Protein AF-A0A8T3W380-F1 (afdb_monomer)

Solvent-accessible surface area (backbone atoms only — not comparable to full-atom values): 12094 Å² total; per-residue (Å²): 121,72,48,73,65,58,43,33,54,55,48,22,52,48,44,46,62,63,65,47,65,77,50,51,74,69,54,50,40,51,50,46,53,54,50,52,59,53,41,74,81,35,71,55,46,73,42,88,83,36,96,88,62,56,48,72,42,51,38,64,59,55,65,71,39,38,68,87,30,44,63,61,49,52,30,44,52,52,33,48,54,56,28,67,56,84,67,102,53,54,73,66,55,25,58,70,64,73,45,74,78,41,47,51,44,69,74,13,53,66,27,37,50,51,51,60,63,46,48,57,58,50,50,53,51,51,52,51,52,50,50,52,48,55,68,74,33,88,41,71,40,50,37,33,30,53,53,9,50,51,31,31,62,66,16,45,59,46,56,46,44,70,68,38,45,84,72,70,56,90,78,60,58,72,80,54,38,75,69,44,47,64,55,50,48,54,52,49,50,58,49,36,56,56,33,48,51,42,24,53,52,9,49,51,32,31,54,52,16,51,52,52,48,52,54,55,54,55,59,76,72,108

Sequence (222 aa):
FTSPENFRTLVGGIFESQLFSAMGEDELGNIYDALLVQCSQTDRVKLPFSTEQPLEIECADIRESGRSGIKSLLTTTLADSVYYKEFDCDFVGCVTSGNPENMLIVVTNEGNQFYKSMQIPMWFGTIAGLAVLLVSVETWTGRLKGIGYNLVFIGLPFLLLGYAQDSLLPSIPPEIESSLMPVIDSLVSSLTTKFMIVLVVGIAFLVAGYAIAFTQRKQKRK

Structure (mmCIF, N/CA/C/O backbone):
data_AF-A0A8T3W380-F1
#
_entry.id   AF-A0A8T3W380-F1
#
loop_
_atom_site.group_PDB
_atom_site.id
_atom_site.type_symbol
_atom_site.label_atom_id
_atom_site.label_alt_id
_atom_site.label_comp_id
_atom_site.label_asym_id
_atom_site.label_entity_id
_atom_site.label_seq_id
_atom_site.pdbx_PDB_ins_code
_atom_site.Cartn_x
_atom_site.Cartn_y
_atom_site.Cartn_z
_atom_site.occupancy
_atom_site.B_iso_or_equiv
_atom_site.auth_seq_id
_atom_site.auth_comp_id
_atom_site.auth_asym_id
_atom_site.auth_atom_id
_atom_site.pdbx_PDB_model_num
ATOM 1 N N . PHE A 1 1 ? -3.446 8.360 3.135 1.00 56.22 1 PHE A N 1
ATOM 2 C CA . PHE A 1 1 ? -3.319 7.233 2.199 1.00 56.22 1 PHE A CA 1
ATOM 3 C C . PHE A 1 1 ? -2.317 7.624 1.126 1.00 56.22 1 PHE A C 1
ATOM 5 O O . PHE A 1 1 ? -2.221 8.810 0.819 1.00 56.22 1 PHE A O 1
ATOM 12 N N . THR A 1 2 ? -1.443 6.681 0.777 1.00 63.69 2 THR A N 1
ATOM 13 C CA . THR A 1 2 ? -0.109 6.842 0.168 1.00 63.69 2 THR A CA 1
ATOM 14 C C . THR A 1 2 ? -0.067 7.967 -0.872 1.00 63.69 2 THR A C 1
ATOM 16 O O . THR A 1 2 ? -0.760 7.921 -1.889 1.00 63.69 2 THR A O 1
ATOM 19 N N . SER A 1 3 ? 0.708 9.024 -0.592 1.00 81.12 3 SER A N 1
ATOM 20 C CA . SER A 1 3 ? 1.106 9.974 -1.633 1.00 81.12 3 SER A CA 1
ATOM 21 C C . SER A 1 3 ? 1.846 9.210 -2.738 1.00 81.12 3 SER A C 1
ATOM 23 O O . SER A 1 3 ? 2.405 8.148 -2.443 1.00 81.12 3 SER A O 1
ATOM 25 N N . PRO A 1 4 ? 1.886 9.732 -3.975 1.00 85.00 4 PRO A N 1
ATOM 26 C CA . PRO A 1 4 ? 2.685 9.129 -5.040 1.00 85.00 4 PRO A CA 1
ATOM 27 C C . PRO A 1 4 ? 4.126 8.869 -4.587 1.00 85.00 4 PRO A C 1
ATOM 29 O O . PRO A 1 4 ? 4.665 7.800 -4.824 1.00 85.00 4 PRO A O 1
ATOM 32 N N . GLU A 1 5 ? 4.711 9.789 -3.815 1.00 85.12 5 GLU A N 1
ATOM 33 C CA . GLU A 1 5 ? 6.044 9.628 -3.223 1.00 85.12 5 GLU A CA 1
ATOM 34 C C . GLU A 1 5 ? 6.136 8.439 -2.261 1.00 85.12 5 GLU A C 1
ATOM 36 O O . GLU A 1 5 ? 7.002 7.588 -2.424 1.00 85.12 5 GLU A O 1
ATOM 41 N N . ASN A 1 6 ? 5.214 8.318 -1.299 1.00 82.69 6 ASN A N 1
ATOM 42 C CA . ASN A 1 6 ? 5.229 7.196 -0.356 1.00 82.69 6 ASN A CA 1
ATOM 43 C C . ASN A 1 6 ? 4.985 5.857 -1.064 1.00 82.69 6 ASN A C 1
ATOM 45 O O . ASN A 1 6 ? 5.517 4.832 -0.643 1.00 82.69 6 ASN A O 1
ATOM 49 N N . PHE A 1 7 ? 4.171 5.862 -2.123 1.00 83.69 7 PHE A N 1
ATOM 50 C CA . PHE A 1 7 ? 3.961 4.690 -2.963 1.00 83.69 7 PHE A CA 1
ATOM 51 C C . PHE A 1 7 ? 5.240 4.315 -3.713 1.00 83.69 7 PHE A C 1
ATOM 53 O O . PHE A 1 7 ? 5.669 3.169 -3.624 1.00 83.69 7 PHE A O 1
ATOM 60 N N . ARG A 1 8 ? 5.893 5.285 -4.366 1.00 86.06 8 ARG A N 1
ATOM 61 C CA . ARG A 1 8 ? 7.184 5.101 -5.041 1.00 86.06 8 ARG A CA 1
ATOM 62 C C . ARG A 1 8 ? 8.250 4.577 -4.094 1.00 86.06 8 ARG A C 1
ATOM 64 O O . ARG A 1 8 ? 8.976 3.674 -4.469 1.00 86.06 8 ARG A O 1
ATOM 71 N N . THR A 1 9 ? 8.337 5.079 -2.864 1.00 83.44 9 THR A N 1
ATOM 72 C CA . THR A 1 9 ? 9.299 4.553 -1.884 1.00 83.44 9 THR A CA 1
ATOM 73 C C . THR A 1 9 ? 8.989 3.104 -1.516 1.00 83.44 9 THR A C 1
ATOM 75 O O . THR A 1 9 ? 9.895 2.276 -1.471 1.00 83.44 9 THR A O 1
ATOM 78 N N . LEU A 1 10 ? 7.716 2.780 -1.269 1.00 79.81 10 LEU A N 1
ATOM 79 C CA . LEU A 1 10 ? 7.308 1.436 -0.864 1.00 79.81 10 LEU A CA 1
ATOM 80 C C . LEU A 1 10 ? 7.514 0.426 -2.001 1.00 79.81 10 LEU A C 1
ATOM 82 O O . LEU A 1 10 ? 8.216 -0.566 -1.830 1.00 79.81 10 LEU A O 1
ATOM 86 N N . VAL A 1 11 ? 6.945 0.711 -3.169 1.00 80.56 11 VAL A N 1
ATOM 87 C CA . VAL A 1 11 ? 6.995 -0.154 -4.352 1.00 80.56 11 VAL A CA 1
ATOM 88 C C . VAL A 1 11 ? 8.370 -0.134 -5.015 1.00 80.56 11 VAL A C 1
ATOM 90 O O . VAL A 1 11 ? 8.852 -1.174 -5.451 1.00 80.56 11 VAL A O 1
ATOM 93 N N . GLY A 1 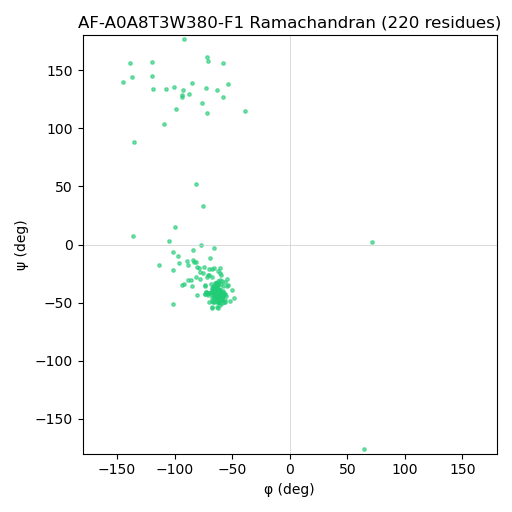12 ? 9.054 1.007 -5.017 1.00 81.06 12 GLY A N 1
ATOM 94 C CA . GLY A 1 12 ? 10.433 1.122 -5.484 1.00 81.06 12 GLY A CA 1
ATOM 95 C C . GLY A 1 12 ? 11.388 0.262 -4.664 1.00 81.06 12 GLY A C 1
ATOM 96 O O . GLY A 1 12 ? 12.185 -0.454 -5.257 1.00 81.06 12 GLY A O 1
ATOM 97 N N . GLY A 1 13 ? 11.250 0.230 -3.331 1.00 79.31 13 GLY A N 1
ATOM 98 C CA . GLY A 1 13 ? 12.043 -0.666 -2.478 1.00 79.31 13 GLY A CA 1
ATOM 99 C C . GLY A 1 13 ? 11.781 -2.152 -2.754 1.00 79.31 13 GLY A C 1
ATOM 100 O O . GLY A 1 13 ? 12.696 -2.976 -2.711 1.00 79.31 13 GLY A O 1
ATOM 101 N N . ILE A 1 14 ? 10.544 -2.505 -3.107 1.00 77.00 14 ILE A N 1
ATOM 102 C CA . ILE A 1 14 ? 10.186 -3.865 -3.524 1.00 77.00 14 ILE A CA 1
ATOM 103 C C . ILE A 1 14 ? 10.849 -4.205 -4.858 1.00 77.00 14 ILE A C 1
ATOM 105 O O . ILE A 1 14 ? 11.563 -5.201 -4.936 1.00 77.00 14 ILE A O 1
ATOM 109 N N . PHE A 1 15 ? 10.661 -3.382 -5.893 1.00 80.25 15 PHE A N 1
ATOM 110 C CA . PHE A 1 15 ? 11.277 -3.629 -7.197 1.00 80.25 15 PHE A CA 1
ATOM 111 C C . PHE A 1 15 ? 12.802 -3.652 -7.102 1.00 80.25 15 PHE A C 1
ATOM 113 O O . PHE A 1 15 ? 13.443 -4.503 -7.708 1.00 80.25 15 PHE A O 1
ATOM 120 N N . GLU A 1 16 ? 13.390 -2.777 -6.293 1.00 80.94 16 GLU A N 1
ATOM 121 C CA . GLU A 1 16 ? 14.820 -2.773 -6.004 1.00 80.94 16 GLU A CA 1
ATOM 122 C C . GLU A 1 16 ? 15.295 -4.087 -5.376 1.00 80.94 16 GLU A C 1
ATOM 124 O O . GLU A 1 16 ? 16.291 -4.653 -5.825 1.00 80.94 16 GLU A O 1
ATOM 129 N N . SER A 1 17 ? 14.571 -4.595 -4.379 1.00 77.75 17 SER A N 1
ATOM 130 C CA . SER A 1 17 ? 14.936 -5.835 -3.686 1.00 77.75 17 SER A CA 1
ATOM 131 C C . SER A 1 17 ? 14.649 -7.112 -4.479 1.00 77.75 17 SER A C 1
ATOM 133 O O . SER A 1 17 ? 15.313 -8.114 -4.233 1.00 77.75 17 SER A O 1
ATOM 135 N N . GLN A 1 18 ? 13.703 -7.100 -5.420 1.00 75.75 18 GLN A N 1
ATOM 136 C CA . GLN A 1 18 ? 13.306 -8.286 -6.191 1.00 75.75 18 GLN A CA 1
ATOM 137 C C . GLN A 1 18 ? 13.916 -8.312 -7.593 1.00 75.75 18 GLN A C 1
ATOM 139 O O . GLN A 1 18 ? 14.523 -9.299 -7.993 1.00 75.75 18 GLN A O 1
ATOM 144 N N . LEU A 1 19 ? 13.774 -7.217 -8.341 1.00 76.38 19 LEU A N 1
ATOM 145 C CA . LEU A 1 19 ? 14.189 -7.148 -9.740 1.00 76.38 19 LEU A CA 1
ATOM 146 C C . LEU A 1 19 ? 15.696 -6.913 -9.855 1.00 76.38 19 LEU A C 1
ATOM 148 O O . LEU A 1 19 ? 16.372 -7.532 -10.670 1.00 76.38 19 LEU A O 1
ATOM 152 N N . PHE A 1 20 ? 16.226 -6.008 -9.032 1.00 80.38 20 PHE A N 1
ATOM 153 C CA . PHE A 1 20 ? 17.601 -5.531 -9.168 1.00 80.38 20 PHE A CA 1
ATOM 154 C C . PHE A 1 20 ? 18.585 -6.170 -8.189 1.00 80.38 20 PHE A C 1
ATOM 156 O O . PHE A 1 20 ? 19.782 -5.945 -8.321 1.00 80.38 20 PHE A O 1
ATOM 163 N N . SER A 1 21 ? 18.126 -6.973 -7.229 1.00 79.75 21 SER A N 1
ATOM 164 C CA . SER A 1 21 ? 19.027 -7.733 -6.351 1.00 79.75 21 SER A CA 1
ATOM 165 C C . SER A 1 21 ? 19.737 -8.874 -7.082 1.00 79.75 21 SER A C 1
ATOM 167 O O . SER A 1 21 ? 20.832 -9.265 -6.683 1.00 79.75 21 SER A O 1
ATOM 169 N N . ALA A 1 22 ? 19.126 -9.384 -8.155 1.00 78.75 22 ALA A N 1
ATOM 170 C CA . ALA A 1 22 ? 19.684 -10.430 -9.003 1.00 78.75 22 ALA A CA 1
ATOM 171 C C . ALA A 1 22 ? 20.555 -9.888 -10.150 1.00 78.75 22 ALA A C 1
ATOM 173 O O . ALA A 1 22 ? 21.339 -10.651 -10.707 1.00 78.75 22 ALA A O 1
ATOM 174 N N . MET A 1 23 ? 20.432 -8.598 -10.492 1.00 84.69 23 MET A N 1
ATOM 175 C CA . MET A 1 23 ? 21.187 -7.977 -11.582 1.00 84.69 23 MET A CA 1
ATOM 176 C C . MET A 1 23 ? 22.475 -7.329 -11.070 1.00 84.69 23 MET A C 1
ATOM 178 O O . MET A 1 23 ? 22.452 -6.515 -10.146 1.00 84.69 23 MET A O 1
ATOM 182 N N . GLY A 1 24 ? 23.604 -7.659 -11.697 1.00 87.25 24 GLY A N 1
ATOM 183 C CA . GLY A 1 24 ? 24.880 -6.994 -11.417 1.00 87.25 24 GLY A CA 1
ATOM 184 C C . GLY A 1 24 ? 24.921 -5.556 -11.951 1.00 87.25 24 GLY A C 1
ATOM 185 O O . GLY A 1 24 ? 24.217 -5.216 -12.902 1.00 87.25 24 GLY A O 1
ATOM 186 N N . GLU A 1 25 ? 25.800 -4.715 -11.395 1.00 88.19 25 GLU A N 1
ATOM 187 C CA . GLU A 1 25 ? 26.052 -3.349 -11.904 1.00 88.19 25 GLU A CA 1
ATOM 188 C C . GLU A 1 25 ? 26.422 -3.345 -13.400 1.00 88.19 25 GLU A C 1
ATOM 190 O O . GLU A 1 25 ? 25.992 -2.472 -14.154 1.00 88.19 25 GLU A O 1
ATOM 195 N N . ASP A 1 26 ? 27.153 -4.365 -13.857 1.00 91.12 26 ASP A N 1
ATOM 196 C CA . ASP A 1 26 ? 27.529 -4.517 -15.266 1.00 91.12 26 ASP A CA 1
ATOM 197 C C . ASP A 1 26 ? 26.316 -4.808 -16.170 1.00 91.12 26 ASP A C 1
ATOM 199 O O . ASP A 1 26 ? 26.227 -4.290 -17.284 1.00 91.12 26 ASP A O 1
ATOM 203 N N . GLU A 1 27 ? 25.343 -5.595 -15.697 1.00 91.06 27 GLU A N 1
ATOM 204 C CA . GLU A 1 27 ? 24.109 -5.883 -16.442 1.00 91.06 27 GLU A CA 1
ATOM 205 C C . GLU A 1 27 ? 23.215 -4.645 -16.535 1.00 91.06 27 GLU A C 1
ATOM 207 O O . GLU A 1 27 ? 22.701 -4.332 -17.610 1.00 91.06 27 GLU A O 1
ATOM 212 N N . LEU A 1 28 ? 23.100 -3.889 -15.440 1.00 91.25 28 LEU A N 1
ATOM 213 C CA . LEU A 1 28 ? 22.433 -2.585 -15.419 1.00 91.25 28 LEU A CA 1
ATOM 214 C C . LEU A 1 28 ? 23.089 -1.593 -16.390 1.00 91.25 28 LEU A C 1
ATOM 216 O O . LEU A 1 28 ? 22.389 -0.884 -17.118 1.00 91.25 28 LEU A O 1
ATOM 220 N N . GLY A 1 29 ? 24.423 -1.583 -16.455 1.00 92.94 29 GLY A N 1
ATOM 221 C CA . GLY A 1 29 ? 25.180 -0.802 -17.432 1.00 92.94 29 GLY A CA 1
ATOM 222 C C . GLY A 1 29 ? 24.856 -1.188 -18.878 1.00 92.94 29 GLY A C 1
ATOM 223 O O . GLY A 1 29 ? 24.628 -0.308 -19.709 1.00 92.94 29 GLY A O 1
ATOM 224 N N . ASN A 1 30 ? 24.754 -2.487 -19.166 1.00 94.06 30 ASN A N 1
ATOM 225 C CA . ASN A 1 30 ? 24.381 -2.984 -20.493 1.00 94.06 30 ASN A CA 1
ATOM 226 C C . ASN A 1 30 ? 22.941 -2.607 -20.872 1.00 94.06 30 ASN A C 1
ATOM 228 O O . ASN A 1 30 ? 22.688 -2.246 -22.023 1.00 94.06 30 ASN A O 1
ATOM 232 N N . ILE A 1 31 ? 22.003 -2.649 -19.917 1.00 92.25 31 ILE A N 1
ATOM 233 C CA . ILE A 1 31 ? 20.624 -2.186 -20.130 1.00 92.25 31 ILE A CA 1
ATOM 234 C C . ILE A 1 31 ? 20.630 -0.696 -20.471 1.00 92.25 31 ILE A C 1
ATOM 236 O O . ILE A 1 31 ? 20.031 -0.301 -21.467 1.00 92.25 31 ILE A O 1
ATOM 240 N N . TYR A 1 32 ? 21.341 0.127 -19.698 1.00 95.38 32 TYR A N 1
ATOM 241 C CA . TYR A 1 32 ? 21.458 1.560 -19.969 1.00 95.38 32 TYR A CA 1
ATOM 242 C C . TYR A 1 32 ? 22.001 1.846 -21.377 1.00 95.38 32 TYR A C 1
ATOM 244 O O . TYR A 1 32 ? 21.415 2.637 -22.118 1.00 95.38 32 TYR A O 1
ATOM 252 N N . ASP A 1 33 ? 23.083 1.173 -21.772 1.00 96.38 33 ASP A N 1
ATOM 253 C CA . ASP A 1 33 ? 23.674 1.351 -23.098 1.00 96.38 33 ASP A CA 1
ATOM 254 C C . ASP A 1 33 ? 22.698 0.920 -24.210 1.00 96.38 33 ASP A C 1
ATOM 256 O O . ASP A 1 33 ? 22.555 1.620 -25.215 1.00 96.38 33 ASP A O 1
ATOM 260 N N . ALA A 1 34 ? 21.964 -0.182 -24.019 1.00 94.62 34 ALA A N 1
ATOM 261 C CA . ALA A 1 34 ? 20.939 -0.632 -24.961 1.00 94.62 34 ALA A CA 1
ATOM 262 C C . ALA A 1 34 ? 19.785 0.378 -25.096 1.00 94.62 34 ALA A C 1
ATOM 264 O O . ALA A 1 34 ? 19.327 0.648 -26.211 1.00 94.62 34 ALA A O 1
ATOM 265 N N . LEU A 1 35 ? 19.344 0.980 -23.986 1.00 94.69 35 LEU A N 1
ATOM 266 C CA . LEU A 1 35 ? 18.320 2.027 -23.990 1.00 94.69 35 LEU A CA 1
ATOM 267 C C . LEU A 1 35 ? 18.805 3.289 -24.708 1.00 94.69 35 LEU A C 1
ATOM 269 O O . LEU A 1 35 ? 18.063 3.858 -25.507 1.00 94.69 35 LEU A O 1
ATOM 273 N N . LEU A 1 36 ? 20.062 3.695 -24.502 1.00 95.88 36 LEU A N 1
ATOM 274 C CA . LEU A 1 36 ? 20.652 4.824 -25.226 1.00 95.88 36 LEU A CA 1
ATOM 275 C C . LEU A 1 36 ? 20.699 4.597 -26.739 1.00 95.88 36 LEU A C 1
ATOM 277 O O . LEU A 1 36 ? 20.456 5.535 -27.502 1.00 95.88 36 LEU A O 1
ATOM 281 N N . VAL A 1 37 ? 20.986 3.369 -27.182 1.00 96.19 37 VAL A N 1
ATOM 282 C CA . VAL A 1 37 ? 20.961 3.021 -28.610 1.00 96.19 37 VAL A CA 1
ATOM 283 C C . VAL A 1 37 ? 19.552 3.192 -29.177 1.00 96.19 37 VAL A C 1
ATOM 285 O O . VAL A 1 37 ? 19.403 3.797 -30.240 1.00 96.19 37 VAL A O 1
ATOM 288 N N . GLN A 1 38 ? 18.514 2.743 -28.469 1.00 95.00 38 GLN A N 1
ATOM 289 C CA . GLN A 1 38 ? 17.125 2.957 -28.900 1.00 95.00 38 GLN A CA 1
ATOM 290 C C . GLN A 1 38 ? 16.766 4.452 -28.933 1.00 95.00 38 GLN A C 1
ATOM 292 O O . GLN A 1 38 ? 16.196 4.933 -29.913 1.00 95.00 38 GLN A O 1
ATOM 297 N N . CYS A 1 39 ? 17.239 5.217 -27.948 1.00 96.06 39 CYS A N 1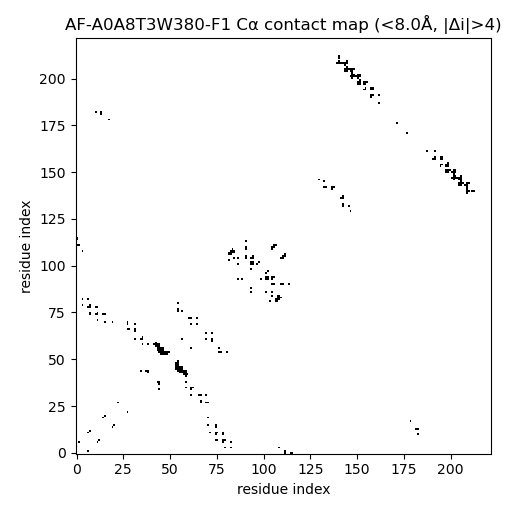
ATOM 298 C CA . CYS A 1 39 ? 17.093 6.672 -27.877 1.00 96.06 39 CYS A CA 1
ATOM 299 C C . CYS A 1 39 ? 17.825 7.471 -28.965 1.00 96.06 39 CYS A C 1
ATOM 301 O O . CYS A 1 39 ? 17.739 8.700 -28.980 1.00 96.06 39 CYS A O 1
ATOM 303 N N . SER A 1 40 ? 18.587 6.826 -29.852 1.00 94.88 40 SER A N 1
ATOM 304 C CA . SER A 1 40 ? 19.154 7.498 -31.028 1.00 94.88 40 SER A CA 1
ATOM 305 C C . SER A 1 40 ? 18.131 7.681 -32.154 1.00 94.88 40 SER A C 1
ATOM 307 O O . SER A 1 40 ? 18.330 8.533 -33.019 1.00 94.88 40 SER A O 1
ATOM 309 N N . GLN A 1 41 ? 17.046 6.899 -32.142 1.00 93.25 41 GLN A N 1
ATOM 310 C CA . GLN A 1 41 ? 16.038 6.869 -33.208 1.00 93.25 41 GLN A CA 1
ATOM 311 C C . GLN A 1 41 ? 14.670 7.393 -32.761 1.00 93.25 41 GLN A C 1
ATOM 313 O O . GLN A 1 41 ? 13.841 7.722 -33.608 1.00 93.25 41 GLN A O 1
ATOM 318 N N . THR A 1 42 ? 14.424 7.473 -31.454 1.00 95.06 42 THR A N 1
ATOM 319 C CA . THR A 1 42 ? 13.145 7.893 -30.878 1.00 95.06 42 THR A CA 1
ATOM 320 C C . THR A 1 42 ? 13.355 8.811 -29.675 1.00 95.06 42 THR A C 1
ATOM 322 O O . THR A 1 42 ? 14.384 8.755 -29.004 1.00 95.06 42 THR A O 1
ATOM 325 N N . ASP A 1 43 ? 12.351 9.636 -29.373 1.00 94.88 43 ASP A N 1
ATOM 326 C CA . ASP A 1 43 ? 12.334 10.467 -28.158 1.00 94.88 43 ASP A CA 1
ATOM 327 C C . ASP A 1 43 ? 11.878 9.685 -26.916 1.00 94.88 43 ASP A C 1
ATOM 329 O O . ASP A 1 43 ? 12.062 10.131 -25.781 1.00 94.88 43 ASP A O 1
ATOM 333 N N . ARG A 1 44 ? 11.283 8.506 -27.128 1.00 94.88 44 ARG A N 1
ATOM 334 C CA . ARG A 1 44 ? 10.766 7.614 -26.087 1.00 94.88 44 ARG A CA 1
ATOM 335 C C . ARG A 1 44 ? 11.116 6.164 -26.374 1.00 94.88 44 ARG A C 1
ATOM 337 O O . ARG A 1 44 ? 11.082 5.731 -27.529 1.00 94.88 44 ARG A O 1
ATOM 344 N N . VAL A 1 45 ? 11.392 5.406 -25.320 1.00 94.38 45 VAL A N 1
ATOM 345 C CA . VAL A 1 45 ? 11.642 3.963 -25.378 1.00 94.38 45 VAL A CA 1
ATOM 346 C C . VAL A 1 45 ? 10.457 3.214 -24.784 1.00 94.38 45 VAL A C 1
ATOM 348 O O . VAL A 1 45 ? 9.970 3.575 -23.717 1.00 94.38 45 VAL A O 1
ATOM 351 N N . LYS A 1 46 ? 10.006 2.166 -25.481 1.00 91.94 46 LYS A N 1
ATOM 352 C CA . LYS A 1 46 ? 8.941 1.263 -25.030 1.00 91.94 46 LY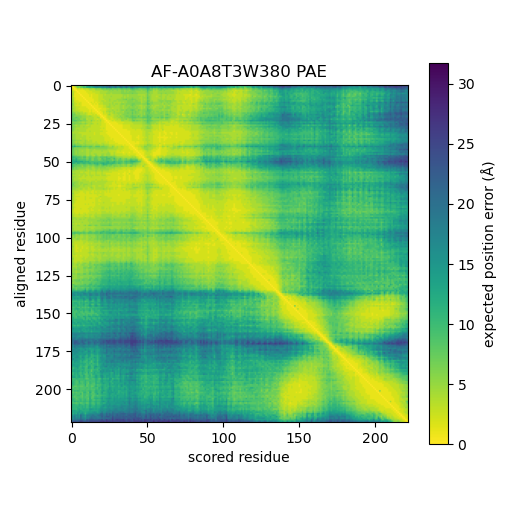S A CA 1
ATOM 353 C C . LYS A 1 46 ? 9.553 0.008 -24.435 1.00 91.94 46 LYS A C 1
ATOM 355 O O . LYS A 1 46 ? 10.202 -0.750 -25.155 1.00 91.94 46 LYS A O 1
ATOM 360 N N . LEU A 1 47 ? 9.326 -0.230 -23.149 1.00 87.25 47 LEU A N 1
ATOM 361 C CA . LEU A 1 47 ? 9.770 -1.449 -22.483 1.00 87.25 47 LEU A CA 1
ATOM 362 C C . LEU A 1 47 ? 8.662 -2.512 -22.523 1.00 87.25 47 LEU A C 1
ATOM 364 O O . LEU A 1 47 ? 7.505 -2.205 -22.219 1.00 87.25 47 LEU A O 1
ATOM 368 N N . PRO A 1 48 ? 8.992 -3.766 -22.884 1.00 77.88 48 PRO A N 1
ATOM 369 C CA . PRO A 1 48 ? 8.020 -4.839 -23.074 1.00 77.88 48 PRO A CA 1
ATOM 370 C C . PRO A 1 48 ? 7.609 -5.485 -21.739 1.00 77.88 48 PRO A C 1
ATOM 372 O O . PRO A 1 48 ? 7.690 -6.698 -21.582 1.00 77.88 48 PRO A O 1
ATOM 375 N N . PHE A 1 49 ? 7.197 -4.680 -20.755 1.00 69.81 49 PHE A N 1
ATOM 376 C CA . PHE A 1 49 ? 6.738 -5.185 -19.454 1.00 69.81 49 PHE A CA 1
ATOM 377 C C . PHE A 1 49 ? 5.280 -5.656 -19.469 1.00 69.81 49 PHE A C 1
ATOM 379 O O . PHE A 1 49 ? 4.915 -6.535 -18.697 1.00 69.81 49 PHE A O 1
ATOM 386 N N . SER A 1 50 ? 4.451 -5.087 -20.346 1.00 65.50 50 SER A N 1
ATOM 387 C CA . SER A 1 50 ? 3.062 -5.497 -20.549 1.00 65.50 50 SER A CA 1
ATOM 388 C C . SER A 1 50 ? 2.690 -5.357 -22.020 1.00 65.50 50 SER A C 1
ATOM 390 O O . SER A 1 50 ? 3.090 -4.398 -22.685 1.00 65.50 50 SER A O 1
ATOM 392 N N . THR A 1 51 ? 1.930 -6.323 -22.532 1.00 62.38 51 THR A N 1
ATOM 393 C CA . THR A 1 51 ? 1.419 -6.323 -23.908 1.00 62.38 51 THR A CA 1
ATOM 394 C C . THR A 1 51 ? 0.345 -5.266 -24.137 1.00 62.38 51 THR A C 1
ATOM 396 O O . THR A 1 51 ? 0.177 -4.815 -25.266 1.00 62.38 51 THR A O 1
ATOM 399 N N . GLU A 1 52 ? -0.371 -4.865 -23.086 1.00 69.50 52 GLU A N 1
ATOM 400 C CA . GLU A 1 52 ? -1.515 -3.953 -23.196 1.00 69.50 52 GLU A CA 1
ATOM 401 C C . GLU A 1 52 ? -1.126 -2.490 -22.976 1.00 69.50 52 GLU A C 1
ATOM 403 O O . GLU A 1 52 ? -1.660 -1.597 -23.630 1.00 69.50 52 GLU A O 1
ATOM 408 N N . GLN A 1 53 ? -0.161 -2.241 -22.090 1.00 73.31 53 GLN A N 1
ATOM 409 C CA . GLN A 1 53 ? 0.322 -0.900 -21.767 1.00 73.31 53 GLN A CA 1
ATOM 410 C C . GLN A 1 53 ? 1.854 -0.920 -21.726 1.00 73.31 53 GLN A C 1
ATOM 412 O O . GLN A 1 53 ? 2.440 -1.184 -20.671 1.00 73.31 53 GLN A O 1
ATOM 417 N N . PRO A 1 54 ? 2.527 -0.706 -22.876 1.00 81.44 54 PRO A N 1
ATOM 418 C CA . PRO A 1 54 ? 3.979 -0.667 -22.907 1.00 81.44 54 PRO A CA 1
ATOM 4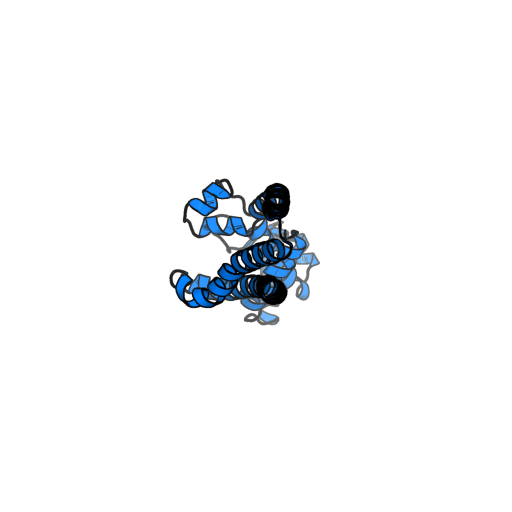19 C C . PRO A 1 54 ? 4.467 0.509 -22.066 1.00 81.44 54 PRO A C 1
ATOM 421 O O . PRO A 1 54 ? 3.972 1.629 -22.189 1.00 81.44 54 PRO A O 1
ATOM 424 N N . LEU A 1 55 ? 5.457 0.250 -21.219 1.00 87.56 55 LEU A N 1
ATOM 425 C CA . LEU A 1 55 ? 6.040 1.273 -20.366 1.00 87.56 55 LEU A CA 1
ATOM 426 C C . LEU A 1 55 ? 6.870 2.223 -21.237 1.00 87.56 55 LEU A C 1
ATOM 428 O O . LEU A 1 55 ? 7.875 1.806 -21.814 1.00 87.56 55 LEU A O 1
ATOM 432 N N . GLU A 1 56 ? 6.442 3.478 -21.353 1.00 92.25 56 GLU A N 1
ATOM 433 C CA . GLU A 1 56 ? 7.163 4.510 -22.100 1.00 92.25 56 GLU A CA 1
ATOM 434 C C . GLU A 1 56 ? 8.079 5.309 -21.167 1.00 92.25 56 GLU A C 1
ATOM 436 O O . GLU A 1 56 ? 7.625 5.848 -20.160 1.00 92.25 56 GLU A O 1
ATOM 441 N N . ILE A 1 57 ? 9.363 5.405 -21.515 1.00 94.00 57 ILE A N 1
ATOM 442 C CA . ILE A 1 57 ? 10.354 6.224 -20.801 1.00 94.00 57 ILE A CA 1
ATOM 443 C C . ILE A 1 57 ? 10.899 7.281 -21.754 1.00 94.00 57 ILE A C 1
ATOM 445 O O . ILE A 1 57 ? 11.258 6.963 -22.893 1.00 94.00 57 ILE A O 1
ATOM 449 N N . GLU A 1 58 ? 10.976 8.532 -21.302 1.00 96.06 58 GLU A N 1
ATOM 450 C CA . GLU A 1 58 ? 11.554 9.611 -22.098 1.00 96.06 58 GLU A CA 1
ATOM 451 C C . GLU A 1 58 ? 13.079 9.478 -22.177 1.00 96.06 58 GLU A C 1
ATOM 453 O O . GLU A 1 58 ? 13.781 9.247 -21.191 1.00 96.06 58 GLU A O 1
ATOM 458 N N . CYS A 1 59 ? 13.622 9.645 -23.380 1.00 96.25 59 CYS A N 1
ATOM 459 C CA . CYS A 1 59 ? 15.058 9.531 -23.612 1.00 96.25 59 CYS A CA 1
ATOM 460 C C . CYS A 1 59 ? 15.872 10.644 -22.948 1.00 96.25 59 CYS A C 1
ATOM 462 O O . CYS A 1 59 ? 17.072 10.472 -22.726 1.00 96.25 59 CYS A O 1
ATOM 464 N N . ALA A 1 60 ? 15.236 11.773 -22.631 1.00 96.75 60 ALA A N 1
ATOM 465 C CA . ALA A 1 60 ? 15.836 12.824 -21.821 1.00 96.75 60 ALA A CA 1
ATOM 466 C C . ALA A 1 60 ? 16.149 12.310 -20.408 1.00 96.75 60 ALA A C 1
ATOM 468 O O . ALA A 1 60 ? 17.302 12.389 -19.987 1.00 96.75 60 ALA A O 1
ATOM 469 N N . ASP A 1 61 ? 15.174 11.674 -19.753 1.00 96.00 61 ASP A N 1
ATOM 470 C CA . ASP A 1 61 ? 15.315 11.136 -18.397 1.00 96.00 61 ASP A CA 1
ATOM 471 C C . ASP A 1 61 ? 16.391 10.048 -18.325 1.00 96.00 61 ASP A C 1
ATOM 473 O O . ASP A 1 61 ? 17.174 9.997 -17.374 1.00 96.00 61 ASP A O 1
ATOM 477 N N . ILE A 1 62 ? 16.478 9.199 -19.358 1.00 95.50 62 ILE A N 1
ATOM 478 C CA . ILE A 1 62 ? 17.524 8.170 -19.465 1.00 95.50 62 ILE A CA 1
ATOM 479 C C . ILE A 1 62 ? 18.904 8.835 -19.509 1.00 95.50 62 ILE A C 1
ATOM 481 O O . ILE A 1 62 ? 19.789 8.467 -18.738 1.00 95.50 62 ILE A O 1
ATOM 485 N N . ARG A 1 63 ? 19.092 9.839 -20.374 1.00 95.69 63 ARG A N 1
ATOM 486 C CA . ARG A 1 63 ? 20.376 10.548 -20.517 1.00 95.69 63 ARG A CA 1
ATOM 487 C C . ARG A 1 63 ? 20.756 11.324 -19.255 1.00 95.69 63 ARG A C 1
ATOM 489 O O . ARG A 1 63 ? 21.936 11.364 -18.921 1.00 95.69 63 ARG A O 1
ATOM 496 N N . GLU A 1 64 ? 19.783 11.926 -18.573 1.00 96.38 64 GLU A N 1
ATOM 497 C CA . GLU A 1 64 ? 19.999 12.685 -17.336 1.00 96.38 64 GLU A CA 1
ATOM 498 C C . GLU A 1 64 ? 20.357 11.774 -16.156 1.00 96.38 64 GLU A C 1
ATOM 500 O O . GLU A 1 64 ? 21.278 12.074 -15.397 1.00 96.38 64 GLU A O 1
ATOM 505 N N . SER A 1 65 ? 19.682 10.629 -16.034 1.00 94.56 65 SER A N 1
ATOM 506 C CA . SER A 1 65 ? 19.909 9.676 -14.940 1.00 94.56 65 SER A CA 1
ATOM 507 C C . SER A 1 65 ? 21.318 9.072 -14.967 1.00 94.56 65 SER A C 1
ATOM 509 O O . SER A 1 65 ? 21.895 8.768 -13.919 1.00 94.56 65 SER A O 1
ATOM 511 N N . GLY A 1 66 ? 21.883 8.878 -16.163 1.00 93.88 66 GLY A N 1
ATOM 512 C CA . GLY A 1 66 ? 23.171 8.214 -16.347 1.00 93.88 66 GLY A CA 1
ATOM 513 C C . GLY A 1 66 ? 23.162 6.740 -15.912 1.00 93.88 66 GLY A C 1
ATOM 514 O O . GLY A 1 66 ? 22.140 6.182 -15.509 1.00 93.88 66 GLY A O 1
ATOM 515 N N . ARG A 1 67 ? 24.334 6.090 -15.967 1.00 92.69 67 ARG A N 1
ATOM 516 C CA . ARG A 1 67 ? 24.467 4.655 -15.642 1.00 92.69 67 ARG A CA 1
ATOM 517 C C . ARG A 1 67 ? 24.072 4.317 -14.206 1.00 92.69 67 ARG A C 1
ATOM 519 O O . ARG A 1 67 ? 23.398 3.323 -13.990 1.00 92.69 67 ARG A O 1
ATOM 526 N N . SER A 1 68 ? 24.451 5.144 -13.233 1.00 89.62 68 SER A N 1
ATOM 527 C CA . SER A 1 68 ? 24.131 4.895 -11.822 1.00 89.62 68 SER A CA 1
ATOM 528 C C . SER A 1 68 ? 22.684 5.242 -11.456 1.00 89.62 68 SER A C 1
ATOM 530 O O . SER A 1 68 ? 22.159 4.715 -10.480 1.00 89.62 68 SER A O 1
ATOM 532 N N . GLY A 1 69 ? 22.027 6.131 -12.211 1.00 91.62 69 GLY A N 1
ATOM 533 C CA . GLY A 1 69 ? 20.643 6.540 -11.955 1.00 91.62 69 GLY A CA 1
ATOM 534 C C . GLY A 1 69 ? 19.596 5.677 -12.658 1.00 91.62 69 GLY A C 1
ATOM 535 O O . GLY A 1 69 ? 18.426 5.734 -12.281 1.00 91.62 69 GLY A O 1
ATOM 536 N N . ILE A 1 70 ? 19.988 4.845 -13.632 1.00 92.62 70 ILE A N 1
ATOM 537 C CA . ILE A 1 70 ? 19.038 4.060 -14.437 1.00 92.62 70 ILE A CA 1
ATOM 538 C C . ILE A 1 70 ? 18.162 3.142 -13.584 1.00 92.62 70 ILE A C 1
ATOM 540 O O . ILE A 1 70 ? 16.973 2.998 -13.847 1.00 92.62 70 ILE A O 1
ATOM 544 N N . LYS A 1 71 ? 18.727 2.582 -12.510 1.00 91.88 71 LYS A N 1
ATOM 545 C CA . LYS A 1 71 ? 17.999 1.754 -11.549 1.00 91.88 71 LYS A CA 1
ATOM 546 C C . LYS A 1 71 ? 16.845 2.532 -10.914 1.00 91.88 71 LYS A C 1
ATOM 548 O O . LYS A 1 71 ? 15.715 2.059 -10.924 1.00 91.88 71 LYS A O 1
ATOM 553 N N . SER A 1 72 ? 17.124 3.737 -10.411 1.00 91.88 72 SER A N 1
ATOM 554 C CA . SER A 1 72 ? 16.118 4.610 -9.796 1.00 91.88 72 SER A CA 1
ATOM 555 C C . SER A 1 72 ? 15.078 5.092 -10.804 1.00 91.88 72 SER A C 1
ATOM 557 O O . SER A 1 72 ? 13.908 5.246 -10.451 1.00 91.88 72 SER A O 1
ATOM 559 N N . LEU A 1 73 ? 15.492 5.350 -12.047 1.00 93.56 73 LEU A N 1
ATOM 560 C CA . LEU A 1 73 ? 14.571 5.734 -13.110 1.00 93.56 73 LEU A CA 1
ATOM 561 C C . LEU A 1 73 ? 13.593 4.591 -13.388 1.00 93.56 73 LEU A C 1
ATOM 563 O O . LEU A 1 73 ? 12.388 4.782 -13.270 1.00 93.56 73 LEU A O 1
ATOM 567 N N . LEU A 1 74 ? 14.105 3.385 -13.649 1.00 90.94 74 LEU A N 1
ATOM 568 C CA . LEU A 1 74 ? 13.288 2.206 -13.937 1.00 90.94 74 LEU A CA 1
ATOM 569 C C . LEU A 1 74 ? 12.335 1.862 -12.787 1.00 90.94 74 LEU A C 1
ATOM 571 O O . LEU A 1 74 ? 11.160 1.604 -13.041 1.00 90.94 74 LEU A O 1
ATOM 575 N N . THR A 1 75 ? 12.796 1.888 -11.529 1.00 90.12 75 THR A N 1
ATOM 576 C CA . THR A 1 75 ? 11.917 1.636 -10.372 1.00 90.12 75 THR A CA 1
ATOM 577 C C . THR A 1 75 ? 10.820 2.690 -10.250 1.00 90.12 75 THR A C 1
ATOM 579 O O . THR A 1 75 ? 9.674 2.340 -9.970 1.00 90.12 75 THR A O 1
ATOM 582 N N . THR A 1 76 ? 11.144 3.963 -10.491 1.00 91.06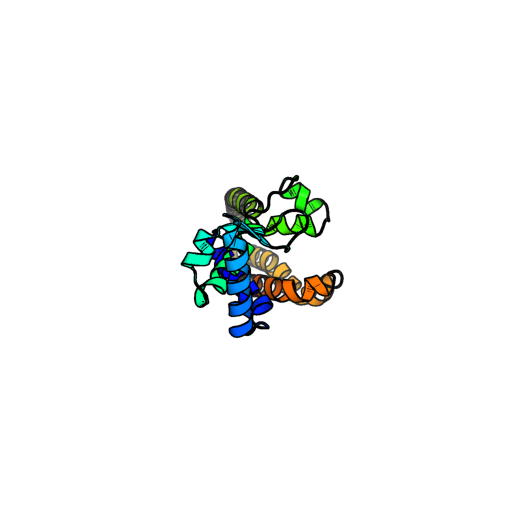 76 THR A N 1
ATOM 583 C CA . THR A 1 76 ? 10.172 5.063 -10.427 1.00 91.06 76 THR A CA 1
ATOM 584 C C . THR A 1 76 ? 9.146 4.954 -11.545 1.00 91.06 76 THR A C 1
ATOM 586 O O . THR A 1 76 ? 7.951 5.031 -11.271 1.00 91.06 76 THR A O 1
ATOM 589 N N . THR A 1 77 ? 9.579 4.706 -12.783 1.00 91.56 77 THR A N 1
ATOM 590 C CA . THR A 1 77 ? 8.671 4.557 -13.925 1.00 91.56 77 THR A CA 1
ATOM 591 C C . THR A 1 77 ? 7.775 3.326 -13.766 1.00 91.56 77 THR A C 1
ATOM 593 O O . THR A 1 77 ? 6.573 3.413 -14.009 1.00 91.56 77 THR A O 1
ATOM 596 N N . LEU A 1 78 ? 8.312 2.196 -13.290 1.00 88.94 78 LEU A N 1
ATOM 597 C CA . LEU A 1 78 ? 7.511 1.007 -12.979 1.00 88.94 78 LEU A CA 1
ATOM 598 C C . LEU A 1 78 ? 6.473 1.300 -11.893 1.00 88.94 78 LEU A C 1
ATOM 600 O O . LEU A 1 78 ? 5.295 0.995 -12.077 1.00 88.94 78 LEU A O 1
ATOM 604 N N . ALA A 1 79 ? 6.877 1.931 -10.789 1.00 89.38 79 ALA A N 1
ATOM 605 C CA . ALA A 1 79 ? 5.947 2.315 -9.732 1.00 89.38 79 ALA A CA 1
ATOM 606 C C . ALA A 1 79 ? 4.850 3.253 -10.261 1.00 89.38 79 ALA A C 1
ATOM 608 O O . ALA A 1 79 ? 3.675 3.030 -9.983 1.00 89.38 79 ALA A O 1
ATOM 609 N N . ASP A 1 80 ? 5.203 4.250 -11.071 1.00 91.25 80 ASP A N 1
ATOM 610 C CA . ASP A 1 80 ? 4.231 5.169 -11.664 1.00 91.25 80 ASP A CA 1
ATOM 611 C C . ASP A 1 80 ? 3.258 4.456 -12.603 1.00 91.25 80 ASP A C 1
ATOM 613 O O . ASP A 1 80 ? 2.059 4.720 -12.541 1.00 91.25 80 ASP A O 1
ATOM 617 N N . SER A 1 81 ? 3.734 3.503 -13.407 1.00 89.25 81 SER A N 1
ATOM 618 C CA . SER A 1 81 ? 2.864 2.733 -14.303 1.00 89.25 81 SER A CA 1
ATOM 619 C C . SER A 1 81 ? 1.825 1.901 -13.555 1.00 89.25 81 SER A C 1
ATOM 621 O O . SER A 1 81 ? 0.682 1.811 -13.989 1.00 89.25 81 SER A O 1
ATOM 623 N N . VAL A 1 82 ? 2.188 1.346 -12.395 1.00 88.06 82 VAL A N 1
ATOM 624 C CA . VAL A 1 82 ? 1.245 0.622 -11.535 1.00 88.06 82 VAL A CA 1
ATOM 625 C C . VAL A 1 82 ? 0.310 1.602 -10.831 1.00 88.06 82 VAL A C 1
ATOM 627 O O . VAL A 1 82 ? -0.888 1.353 -10.743 1.00 88.06 82 VAL A O 1
ATOM 630 N N . TYR A 1 83 ? 0.834 2.722 -10.329 1.00 90.81 83 TYR A N 1
ATOM 631 C CA . TYR A 1 83 ? 0.052 3.683 -9.555 1.00 90.81 83 TYR A CA 1
ATOM 632 C C . TYR A 1 83 ? -0.995 4.414 -10.395 1.00 90.81 83 TYR A C 1
ATOM 634 O O . TYR A 1 83 ? -2.107 4.639 -9.923 1.00 90.81 83 TYR A O 1
ATOM 642 N N . TYR A 1 84 ? -0.646 4.800 -11.619 1.00 92.38 84 TYR A N 1
ATOM 643 C CA . TYR A 1 84 ? -1.509 5.558 -12.525 1.00 92.38 84 TYR A CA 1
ATOM 644 C C . TYR A 1 84 ? -2.192 4.681 -13.578 1.00 92.38 84 TYR A C 1
ATOM 646 O O . TYR A 1 84 ? -2.714 5.215 -14.552 1.00 92.38 84 TYR A O 1
ATOM 654 N N . LYS A 1 85 ? -2.208 3.355 -13.391 1.00 90.06 85 LYS A N 1
ATOM 655 C CA . LYS A 1 85 ? -2.971 2.454 -14.256 1.00 90.06 85 LYS A CA 1
ATOM 656 C C . LYS A 1 85 ? -4.450 2.850 -14.239 1.00 90.06 85 LYS A C 1
ATOM 658 O O . LYS A 1 85 ? -5.043 2.954 -13.167 1.00 90.06 85 LYS A O 1
ATOM 663 N N . GLU A 1 86 ? -5.012 3.057 -15.425 1.00 91.38 86 GLU A N 1
ATOM 664 C CA . GLU A 1 86 ? -6.441 3.313 -15.623 1.00 91.38 86 GLU A CA 1
ATOM 665 C C . GLU A 1 86 ? -7.199 1.983 -15.712 1.00 91.38 86 GLU A C 1
ATOM 667 O O . GLU A 1 86 ? -6.717 1.028 -16.333 1.00 91.38 86 GLU A O 1
ATOM 672 N N . PHE A 1 87 ? -8.376 1.920 -15.086 1.00 91.19 87 PHE A N 1
ATOM 673 C CA . PHE A 1 87 ? -9.263 0.759 -15.126 1.00 91.19 87 PHE A CA 1
ATOM 674 C C . PHE A 1 87 ? -10.611 1.139 -15.745 1.00 91.19 87 PHE A C 1
ATOM 676 O O . PHE A 1 87 ? -11.148 2.216 -15.502 1.00 91.19 87 PHE A O 1
ATOM 683 N N . ASP A 1 88 ? -11.207 0.210 -16.495 1.00 93.50 88 ASP A N 1
ATOM 684 C CA . ASP A 1 88 ? -12.530 0.404 -17.112 1.00 93.50 88 ASP A CA 1
ATOM 685 C C . ASP A 1 88 ? -13.702 0.253 -16.116 1.00 93.50 88 ASP A C 1
ATOM 687 O O . ASP A 1 88 ? -14.872 0.364 -16.491 1.00 93.50 88 ASP A O 1
ATOM 691 N N . CYS A 1 89 ? -13.412 -0.041 -14.846 1.00 92.56 89 CYS A N 1
ATOM 692 C CA . CYS A 1 89 ? -14.393 -0.213 -13.779 1.00 92.56 89 CYS A CA 1
ATOM 693 C C . CYS A 1 89 ? -14.172 0.790 -12.644 1.00 92.56 89 CYS A C 1
ATOM 695 O O . CYS A 1 89 ? -13.079 1.302 -12.431 1.00 92.56 89 CYS A O 1
ATOM 697 N N . ASP A 1 90 ? -15.229 1.060 -11.879 1.00 94.50 90 ASP A N 1
ATOM 698 C CA . ASP A 1 90 ? -15.098 1.786 -10.623 1.00 94.50 90 ASP A CA 1
ATOM 699 C C . ASP A 1 90 ? -14.427 0.903 -9.559 1.00 94.50 90 ASP A C 1
ATOM 701 O O . ASP A 1 90 ? -14.425 -0.325 -9.652 1.00 94.50 90 ASP A O 1
ATOM 705 N N . PHE A 1 91 ? -13.897 1.521 -8.499 1.00 91.69 91 PHE A N 1
ATOM 706 C CA . PHE A 1 91 ? -13.185 0.803 -7.435 1.00 91.69 91 PHE A CA 1
ATOM 707 C C . PHE A 1 91 ? -13.947 -0.430 -6.920 1.00 91.69 91 PHE A C 1
ATOM 709 O O . PHE A 1 91 ? -13.378 -1.513 -6.777 1.00 91.69 91 PHE A O 1
ATOM 716 N N . VAL A 1 92 ? -15.248 -0.279 -6.658 1.00 92.25 92 VAL A N 1
ATOM 717 C CA . VAL A 1 92 ? -16.080 -1.366 -6.130 1.00 92.25 92 VAL A CA 1
ATOM 718 C C . VAL A 1 92 ? -16.322 -2.434 -7.196 1.00 92.25 92 VAL A C 1
ATOM 720 O O . VAL A 1 92 ? -16.189 -3.621 -6.893 1.00 92.25 92 VAL A O 1
ATOM 723 N N . GLY A 1 93 ? -16.627 -2.050 -8.438 1.00 92.75 93 GLY A N 1
ATOM 724 C CA . GLY A 1 93 ? -16.789 -2.982 -9.552 1.00 92.75 93 GLY A CA 1
ATOM 725 C C . GLY A 1 93 ? -15.525 -3.798 -9.818 1.00 92.75 93 GLY A C 1
ATOM 726 O O . GLY A 1 93 ? -15.593 -5.022 -9.917 1.00 92.75 93 GLY A O 1
ATOM 727 N N . CYS A 1 94 ? -14.357 -3.157 -9.827 1.00 89.38 94 CYS A N 1
ATOM 728 C CA . CYS A 1 94 ? -13.080 -3.833 -10.032 1.00 89.38 94 CYS A CA 1
ATOM 729 C C . CYS A 1 94 ? -12.785 -4.852 -8.922 1.00 89.38 94 CYS A C 1
ATOM 731 O O . CYS A 1 94 ? -12.479 -6.008 -9.221 1.00 89.38 94 CYS A O 1
ATOM 733 N N . VAL A 1 95 ? -12.955 -4.473 -7.650 1.00 86.75 95 VAL A N 1
ATOM 734 C CA . VAL A 1 95 ? -12.715 -5.377 -6.508 1.00 86.75 95 VAL A CA 1
ATOM 735 C C . VAL A 1 95 ? -13.716 -6.537 -6.477 1.00 86.75 95 VAL A C 1
ATOM 737 O O . VAL A 1 95 ? -13.348 -7.660 -6.138 1.00 86.75 95 VAL A O 1
ATOM 740 N N . THR A 1 96 ? -14.976 -6.298 -6.845 1.00 88.94 96 THR A N 1
ATOM 741 C CA . THR A 1 96 ? -16.027 -7.332 -6.824 1.00 88.94 96 THR A CA 1
ATOM 742 C C . THR A 1 96 ? -16.041 -8.225 -8.063 1.00 88.94 96 THR A C 1
ATOM 744 O O . THR A 1 96 ? -16.626 -9.305 -8.013 1.00 88.94 96 THR A O 1
ATOM 747 N N . SER A 1 97 ? -15.362 -7.828 -9.146 1.00 88.25 97 SER A N 1
ATOM 748 C CA . SER A 1 97 ? -15.283 -8.606 -10.390 1.00 88.25 97 SER A CA 1
ATOM 749 C C . SER A 1 97 ? -14.604 -9.971 -10.226 1.00 88.25 97 SER A C 1
ATOM 751 O O . SER A 1 97 ? -14.823 -10.865 -11.040 1.00 88.25 97 SER A O 1
ATOM 753 N N . GLY A 1 98 ? -13.769 -10.137 -9.193 1.00 77.31 98 GLY A N 1
ATOM 754 C CA . GLY A 1 98 ? -12.990 -11.355 -8.967 1.00 77.31 98 GLY A CA 1
ATOM 755 C C . GLY A 1 98 ? -11.838 -11.564 -9.958 1.00 77.31 98 GLY A C 1
ATOM 756 O O . GLY A 1 98 ? -11.149 -12.576 -9.856 1.00 77.31 98 GLY A O 1
ATOM 757 N N . ASN A 1 99 ? -11.601 -10.631 -10.890 1.00 82.19 99 ASN A N 1
ATOM 758 C CA . ASN A 1 99 ? -10.435 -10.676 -11.768 1.00 82.19 99 ASN A CA 1
ATOM 759 C C . ASN A 1 99 ? -9.182 -10.227 -10.980 1.00 82.19 99 ASN A C 1
ATOM 761 O O . ASN A 1 99 ? -9.166 -9.101 -10.471 1.00 82.19 99 ASN A O 1
ATOM 765 N N . PRO A 1 100 ? -8.131 -11.063 -10.874 1.00 76.88 100 PRO A N 1
ATOM 766 C CA . PRO A 1 100 ? -6.911 -10.716 -10.144 1.00 76.88 100 PRO A CA 1
ATOM 767 C C . PRO A 1 100 ? -6.196 -9.478 -10.703 1.00 76.88 100 PRO A C 1
ATOM 769 O O . PRO A 1 100 ? -5.605 -8.725 -9.932 1.00 76.88 100 PRO A O 1
ATOM 772 N N . GLU A 1 101 ? -6.287 -9.199 -12.004 1.00 78.94 101 GLU A N 1
ATOM 773 C CA . GLU A 1 101 ? -5.678 -8.000 -12.599 1.00 78.94 101 GLU A CA 1
ATOM 774 C C . GLU A 1 101 ? -6.372 -6.717 -12.138 1.00 78.94 101 GLU A C 1
ATOM 776 O O . GLU A 1 101 ? -5.722 -5.695 -11.909 1.00 78.94 101 GLU A O 1
ATOM 781 N N . ASN A 1 102 ? -7.687 -6.791 -11.924 1.00 85.19 102 ASN A N 1
ATOM 782 C CA . ASN A 1 102 ? -8.492 -5.685 -11.417 1.00 85.19 102 ASN A CA 1
ATOM 783 C C . ASN A 1 102 ? -8.269 -5.453 -9.919 1.00 85.19 102 ASN A C 1
ATOM 785 O O . ASN A 1 102 ? -8.533 -4.356 -9.435 1.00 85.19 102 ASN A O 1
ATOM 789 N N . MET A 1 103 ? -7.740 -6.434 -9.173 1.00 81.88 103 MET A N 1
ATOM 790 C CA . MET A 1 103 ? -7.372 -6.221 -7.767 1.00 81.88 103 MET A CA 1
ATOM 791 C C . MET A 1 103 ? -6.225 -5.221 -7.602 1.00 81.88 103 MET A C 1
ATOM 793 O O . MET A 1 103 ? -6.102 -4.620 -6.534 1.00 81.88 103 MET A O 1
ATOM 797 N N . LEU A 1 104 ? -5.428 -4.966 -8.647 1.00 85.44 104 LEU A N 1
ATOM 798 C CA . LEU A 1 104 ? -4.392 -3.930 -8.611 1.00 85.44 104 LEU A CA 1
ATOM 799 C C . LEU A 1 104 ? -4.969 -2.528 -8.371 1.00 85.44 104 LEU A C 1
ATOM 801 O O . LEU A 1 104 ? -4.254 -1.674 -7.849 1.00 85.44 104 LEU A O 1
ATOM 805 N N . ILE A 1 105 ? -6.265 -2.297 -8.632 1.00 88.88 105 ILE A N 1
ATOM 806 C CA . ILE A 1 105 ? -6.922 -1.016 -8.338 1.00 88.88 105 ILE A CA 1
ATOM 807 C C . ILE A 1 105 ? -6.760 -0.591 -6.870 1.00 88.88 105 ILE A C 1
ATOM 809 O O . ILE A 1 105 ? -6.664 0.599 -6.574 1.00 88.88 105 ILE A O 1
ATOM 813 N N . VAL A 1 106 ? -6.641 -1.558 -5.950 1.00 86.81 106 VAL A N 1
ATOM 814 C CA . VAL A 1 106 ? -6.433 -1.365 -4.503 1.00 86.81 106 VAL A CA 1
ATOM 815 C C . VAL A 1 106 ? -5.187 -0.530 -4.209 1.00 86.81 106 VAL A C 1
ATOM 817 O O . VAL A 1 106 ? -5.167 0.230 -3.242 1.00 86.81 106 VAL A O 1
ATOM 820 N N . VAL A 1 107 ? -4.152 -0.637 -5.042 1.00 85.25 107 VAL A N 1
ATOM 821 C CA . VAL A 1 107 ? -2.859 0.027 -4.828 1.00 85.25 107 VAL A CA 1
ATOM 822 C C . VAL A 1 107 ? -2.633 1.239 -5.739 1.00 85.25 107 VAL A C 1
ATOM 824 O O . VAL A 1 107 ? -1.584 1.873 -5.660 1.00 85.25 107 VAL A O 1
ATOM 827 N N . THR A 1 108 ? -3.616 1.600 -6.562 1.00 90.62 108 THR A N 1
ATOM 828 C CA . THR A 1 108 ? -3.513 2.694 -7.542 1.00 90.62 108 THR A CA 1
ATOM 829 C C . THR A 1 108 ? -3.976 4.045 -6.995 1.00 90.62 108 THR A C 1
ATOM 831 O O . THR A 1 108 ? -4.465 4.172 -5.865 1.00 90.62 108 THR A O 1
ATOM 834 N N . ASN A 1 109 ? -3.848 5.086 -7.818 1.00 92.94 109 ASN A N 1
ATOM 835 C CA . ASN A 1 109 ? -4.393 6.410 -7.563 1.00 92.94 109 ASN A CA 1
ATOM 836 C C . ASN A 1 109 ? -5.917 6.374 -7.365 1.00 92.94 109 ASN A C 1
ATOM 838 O O . ASN A 1 1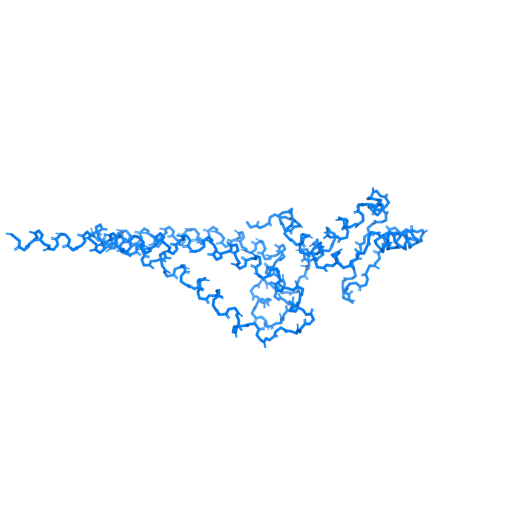09 ? -6.418 7.040 -6.460 1.00 92.94 109 ASN A O 1
ATOM 842 N N . GLU A 1 110 ? -6.649 5.577 -8.147 1.00 92.88 110 GLU A N 1
ATOM 843 C CA . GLU A 1 110 ? -8.102 5.412 -8.001 1.00 92.88 110 GLU A CA 1
ATOM 844 C C . GLU A 1 110 ? -8.455 4.805 -6.640 1.00 92.88 110 GLU A C 1
ATOM 846 O O . GLU A 1 110 ? -9.289 5.351 -5.911 1.00 92.88 110 GLU A O 1
ATOM 851 N N . GLY A 1 111 ? -7.738 3.755 -6.225 1.00 90.25 111 GLY A N 1
ATOM 852 C CA . GLY A 1 111 ? -7.853 3.199 -4.877 1.00 90.25 111 GLY A CA 1
ATOM 853 C C . GLY A 1 111 ? -7.538 4.227 -3.791 1.00 90.25 111 GLY A C 1
ATOM 854 O O . GLY A 1 111 ? -8.305 4.401 -2.842 1.00 90.25 111 GLY A O 1
ATOM 855 N N . ASN A 1 112 ? -6.461 5.000 -3.949 1.00 89.94 112 ASN A N 1
ATOM 856 C CA . ASN A 1 112 ? -6.103 6.072 -3.018 1.00 89.94 112 ASN A CA 1
ATOM 857 C C . ASN A 1 112 ? -7.204 7.141 -2.902 1.00 89.94 112 ASN A C 1
ATOM 859 O O . ASN A 1 112 ? -7.499 7.607 -1.796 1.00 89.94 112 ASN A O 1
ATOM 863 N N . GLN A 1 113 ? -7.821 7.534 -4.018 1.00 91.56 113 GLN A N 1
ATOM 864 C CA . GLN A 1 113 ? -8.947 8.468 -4.025 1.00 91.56 113 GLN A CA 1
ATOM 865 C C . GLN A 1 113 ? -10.170 7.875 -3.327 1.00 91.56 113 GLN A C 1
ATOM 867 O O . GLN A 1 113 ? -10.771 8.551 -2.486 1.00 91.56 113 GLN A O 1
ATOM 872 N N . PHE A 1 114 ? -10.484 6.603 -3.585 1.00 91.12 114 PHE A N 1
ATOM 873 C CA . PHE A 1 114 ? -11.551 5.894 -2.888 1.00 91.12 114 PHE A CA 1
ATOM 874 C C . PHE A 1 114 ? -11.321 5.903 -1.369 1.00 91.12 114 PHE A C 1
ATOM 876 O O . PHE A 1 114 ? -12.196 6.340 -0.617 1.00 91.12 114 PHE A O 1
ATOM 883 N N . TYR A 1 115 ? -10.122 5.548 -0.897 1.00 86.69 115 TYR A N 1
ATOM 884 C CA . TYR A 1 115 ? -9.804 5.571 0.535 1.00 86.69 115 TYR A CA 1
ATOM 885 C C . TYR A 1 115 ? -9.895 6.966 1.148 1.00 86.69 115 TYR A C 1
ATOM 887 O O . TYR A 1 115 ? -10.428 7.118 2.248 1.00 86.69 115 TYR A O 1
ATOM 895 N N . LYS A 1 116 ? -9.421 8.000 0.443 1.00 87.62 116 LYS A N 1
ATOM 896 C CA . 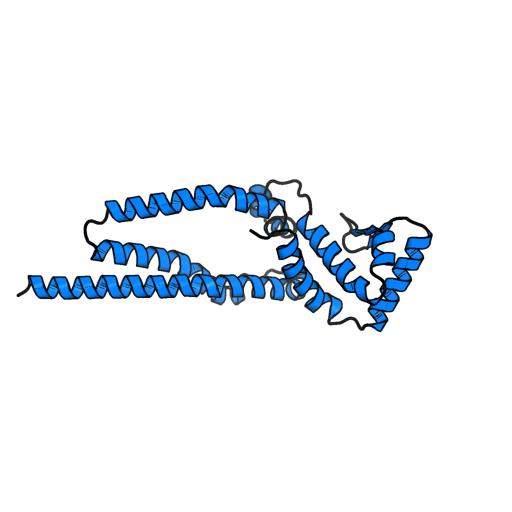LYS A 1 116 ? -9.555 9.394 0.894 1.00 87.62 116 LYS A CA 1
ATOM 897 C C . LYS A 1 116 ? -11.021 9.802 1.022 1.00 87.62 116 LYS A C 1
ATOM 899 O O . LYS A 1 116 ? -11.382 10.433 2.014 1.00 87.62 116 LYS A O 1
ATOM 904 N N . SER A 1 117 ? -11.863 9.407 0.066 1.00 89.31 117 SER A N 1
ATOM 905 C CA . SER A 1 117 ? -13.300 9.696 0.104 1.00 89.31 117 SER A CA 1
ATOM 906 C C . SER A 1 117 ? -14.008 8.980 1.262 1.00 89.31 117 SER A C 1
ATOM 908 O O . SER A 1 117 ? -14.867 9.570 1.914 1.00 89.31 117 SER A O 1
ATOM 910 N N . MET A 1 118 ? -13.587 7.752 1.586 1.00 83.81 118 MET A N 1
ATOM 911 C CA . MET A 1 118 ? -14.159 6.939 2.666 1.00 83.81 118 MET A CA 1
ATOM 912 C C . MET A 1 118 ? -13.635 7.305 4.057 1.00 83.81 118 MET A C 1
ATOM 914 O O . MET A 1 118 ? -14.284 7.015 5.063 1.00 83.81 118 MET A O 1
ATOM 918 N N . GLN A 1 119 ? -12.493 7.985 4.145 1.00 81.31 119 GLN A N 1
ATOM 919 C CA . GLN A 1 119 ? -11.879 8.335 5.422 1.00 81.31 119 GLN A CA 1
ATOM 920 C C . GLN A 1 119 ? -12.799 9.209 6.289 1.00 81.31 119 GLN A C 1
ATOM 922 O O . GLN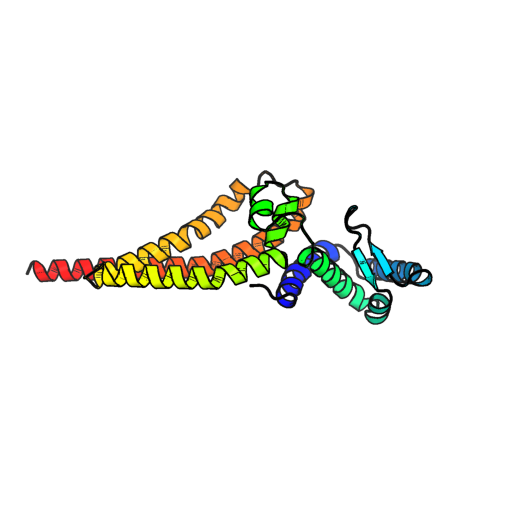 A 1 119 ? -12.990 8.924 7.470 1.00 81.31 119 GLN A O 1
ATOM 927 N N . ILE A 1 120 ? -13.384 10.263 5.716 1.00 85.44 120 ILE A N 1
ATOM 928 C CA . ILE A 1 120 ? -14.282 11.181 6.434 1.00 85.44 120 ILE A CA 1
ATOM 929 C C . ILE A 1 120 ? -15.538 10.463 6.962 1.00 85.44 120 ILE A C 1
ATOM 931 O O . ILE A 1 120 ? -15.778 10.529 8.172 1.00 85.44 120 ILE A O 1
ATOM 935 N N . PRO A 1 121 ? -16.337 9.758 6.134 1.00 86.38 121 PRO A N 1
ATOM 936 C CA . PRO A 1 121 ? -17.526 9.066 6.624 1.00 86.38 121 PRO A CA 1
ATOM 937 C C . PRO A 1 121 ? -17.187 7.968 7.640 1.00 86.38 121 PRO A C 1
ATOM 939 O O . PRO A 1 121 ? -17.931 7.806 8.608 1.00 86.38 121 PRO A O 1
ATOM 942 N N . MET A 1 122 ? -16.046 7.276 7.508 1.00 80.19 122 MET A N 1
ATOM 943 C CA . MET A 1 122 ? -15.589 6.326 8.531 1.00 80.19 122 MET A CA 1
ATOM 944 C C . MET A 1 122 ? -15.323 7.002 9.881 1.00 80.19 122 MET A C 1
ATOM 946 O O . MET A 1 122 ? -15.735 6.474 10.917 1.00 80.19 122 MET A O 1
ATOM 950 N N . TRP A 1 123 ? -14.685 8.177 9.899 1.00 80.94 123 TRP A N 1
ATOM 951 C CA . TRP A 1 123 ? -14.479 8.934 11.139 1.00 80.94 123 TRP A CA 1
ATOM 952 C C . TRP A 1 123 ? -15.798 9.372 11.769 1.00 80.94 123 TRP A C 1
ATOM 954 O O . TRP A 1 123 ? -15.988 9.172 12.969 1.00 80.94 123 TRP A O 1
ATOM 964 N N . PHE A 1 124 ? -16.730 9.902 10.974 1.00 86.31 124 PHE A N 1
ATOM 965 C CA . PHE A 1 124 ? -18.057 10.270 11.471 1.00 86.31 124 PHE A CA 1
ATOM 966 C C . PHE A 1 124 ? -18.809 9.067 12.042 1.00 86.31 124 PHE A C 1
ATOM 968 O O . PHE A 1 124 ? -19.329 9.158 13.153 1.00 86.31 124 PHE A O 1
ATOM 975 N N . GLY A 1 125 ? -18.813 7.930 11.340 1.00 82.25 125 GLY A N 1
ATOM 976 C CA . GLY A 1 125 ? -19.430 6.695 11.826 1.00 82.25 125 GLY A CA 1
ATOM 977 C C . GLY A 1 125 ? -18.795 6.198 13.126 1.00 82.25 125 GLY A C 1
ATOM 978 O O . GLY A 1 125 ? -19.502 5.833 14.063 1.00 82.25 125 GLY A O 1
ATOM 979 N N . THR A 1 126 ? -17.466 6.269 13.226 1.00 81.44 126 THR A N 1
ATOM 980 C CA . THR A 1 126 ? -16.723 5.861 14.427 1.00 81.44 126 THR A CA 1
ATOM 981 C C . THR A 1 126 ? -17.045 6.759 15.622 1.00 81.44 126 THR A C 1
ATOM 983 O O . THR A 1 126 ? -17.337 6.260 16.709 1.00 81.44 126 THR A O 1
ATOM 986 N N . ILE A 1 127 ? -17.038 8.082 15.434 1.00 85.62 127 ILE A N 1
ATOM 987 C CA . ILE A 1 127 ? -17.347 9.051 16.495 1.00 85.62 127 ILE A CA 1
ATOM 988 C C . ILE A 1 127 ? -18.812 8.930 16.923 1.00 85.62 127 ILE A C 1
ATOM 990 O O . ILE A 1 127 ? -19.095 8.897 18.120 1.00 85.62 127 ILE A O 1
ATOM 994 N N . ALA A 1 128 ? -19.739 8.820 15.969 1.00 85.31 128 ALA A N 1
ATOM 995 C CA . ALA A 1 128 ? -21.157 8.638 16.257 1.00 85.31 128 ALA A CA 1
ATOM 996 C C . ALA A 1 128 ? -21.404 7.332 17.028 1.00 85.31 128 ALA A C 1
ATOM 998 O O . ALA A 1 128 ? -22.085 7.343 18.053 1.00 85.31 128 ALA A O 1
ATOM 999 N N . GLY A 1 129 ? -20.790 6.225 16.598 1.00 83.38 129 GLY A N 1
ATOM 1000 C CA . GLY A 1 129 ? -20.862 4.942 17.297 1.00 83.38 129 GLY A CA 1
ATOM 1001 C C . GLY A 1 129 ? -20.307 5.021 18.720 1.00 83.38 129 GLY A C 1
ATOM 1002 O O . GLY A 1 129 ? -20.936 4.532 19.659 1.00 83.38 129 GLY A O 1
ATOM 1003 N N . LEU A 1 130 ? -19.175 5.706 18.909 1.00 81.75 130 LEU A N 1
ATOM 1004 C CA . LEU A 1 130 ? -18.599 5.934 20.234 1.00 81.75 130 LEU A CA 1
ATOM 1005 C C . LEU A 1 130 ? -19.525 6.779 21.122 1.00 81.75 130 LEU A C 1
ATOM 1007 O O . LEU A 1 130 ? -19.716 6.443 22.289 1.00 81.75 130 LEU A O 1
ATOM 1011 N N . ALA A 1 131 ? -20.130 7.839 20.583 1.00 84.19 131 ALA A N 1
ATOM 1012 C CA . ALA A 1 131 ? -21.068 8.686 21.314 1.00 84.19 131 ALA A CA 1
ATOM 1013 C C . ALA A 1 131 ? -22.314 7.902 21.758 1.00 84.19 131 ALA A C 1
ATOM 1015 O O . ALA A 1 131 ? -22.692 7.964 22.929 1.00 84.19 131 ALA A O 1
ATOM 1016 N N . VAL A 1 132 ? -22.901 7.101 20.861 1.00 84.25 132 VAL A N 1
ATOM 1017 C CA . VAL A 1 132 ? -24.033 6.217 21.184 1.00 84.25 132 VAL A CA 1
ATOM 1018 C C . VAL A 1 132 ? -23.653 5.233 22.288 1.00 84.25 132 VAL A C 1
ATOM 1020 O O . VAL A 1 132 ? -24.427 5.036 23.225 1.00 84.25 132 VAL A O 1
ATOM 1023 N N . LEU A 1 133 ? -22.450 4.659 22.232 1.00 79.56 133 LEU A N 1
ATOM 1024 C CA . LEU A 1 133 ? -21.964 3.726 23.247 1.00 79.56 133 LEU A CA 1
ATOM 1025 C C . LEU A 1 133 ? -21.777 4.414 24.608 1.00 79.56 133 LEU A C 1
ATOM 1027 O O . LEU A 1 133 ? -22.178 3.871 25.637 1.00 79.56 133 LEU A O 1
ATOM 1031 N N . LEU A 1 134 ? -21.233 5.632 24.632 1.00 79.31 134 LEU A N 1
ATOM 1032 C CA . LEU A 1 134 ? -21.062 6.404 25.865 1.00 79.31 134 LEU A CA 1
ATOM 1033 C C . LEU A 1 134 ? -22.400 6.802 26.504 1.00 79.31 134 LEU A C 1
ATOM 1035 O O . LEU A 1 134 ? -22.513 6.770 27.731 1.00 79.31 134 LEU A O 1
ATOM 1039 N N . VAL A 1 135 ? -23.407 7.155 25.701 1.00 81.44 135 VAL A N 1
ATOM 1040 C CA . VAL A 1 135 ? -24.748 7.512 26.195 1.00 81.44 135 VAL A CA 1
ATOM 1041 C C . VAL A 1 135 ? -25.517 6.277 26.663 1.00 81.44 135 VAL A C 1
ATOM 1043 O O . VAL A 1 135 ? -26.125 6.310 27.728 1.00 81.44 135 VAL A O 1
ATOM 1046 N N . SER A 1 136 ? -25.453 5.176 25.912 1.00 79.12 136 SER A N 1
ATOM 1047 C CA . SER A 1 136 ? -26.225 3.958 26.206 1.00 79.12 136 SER A CA 1
ATOM 1048 C C . SER A 1 136 ? -25.733 3.218 27.449 1.00 79.12 136 SER A C 1
ATOM 1050 O O . SER A 1 136 ? -26.463 2.417 28.028 1.00 79.12 136 SER A O 1
ATOM 1052 N N . VAL A 1 137 ? -24.485 3.453 27.860 1.00 80.25 137 VAL A N 1
ATOM 1053 C CA . VAL A 1 137 ? -23.886 2.759 28.996 1.00 80.25 137 VAL A CA 1
ATOM 1054 C C . VAL A 1 137 ? -23.732 3.709 30.178 1.00 80.25 137 VAL A C 1
ATOM 1056 O O . VAL A 1 137 ? -22.813 4.527 30.236 1.00 80.25 137 VAL A O 1
ATOM 1059 N N . GLU A 1 138 ? -24.628 3.560 31.152 1.00 77.06 138 GLU A N 1
ATOM 1060 C CA . GLU A 1 138 ? -24.710 4.425 32.338 1.00 77.06 138 GLU A CA 1
ATOM 1061 C C . GLU A 1 138 ? -23.505 4.285 33.277 1.00 77.06 138 GLU A C 1
ATOM 1063 O O . GLU A 1 138 ? -23.139 5.221 33.987 1.00 77.06 138 GLU A O 1
ATOM 1068 N N . THR A 1 139 ? -22.855 3.118 33.293 1.00 82.31 139 THR A N 1
ATOM 1069 C CA . THR A 1 139 ? -21.754 2.846 34.220 1.00 82.31 139 THR A CA 1
ATOM 1070 C C . THR A 1 139 ? -20.394 2.996 33.548 1.00 82.31 139 THR A C 1
ATOM 1072 O O . THR A 1 139 ? -20.146 2.461 32.468 1.00 82.31 139 THR A O 1
ATOM 1075 N N . TRP A 1 140 ? -19.452 3.653 34.232 1.00 77.38 140 TRP A N 1
ATOM 1076 C CA . TRP A 1 140 ? -18.047 3.728 33.799 1.00 77.38 140 TRP A CA 1
ATOM 1077 C C . TRP A 1 140 ? -17.431 2.346 33.549 1.00 77.38 140 TRP A C 1
ATOM 1079 O O . TRP A 1 140 ? -16.651 2.168 32.617 1.00 77.38 140 TRP A O 1
ATOM 1089 N N . THR A 1 141 ? -17.832 1.349 34.338 1.00 82.44 141 THR A N 1
ATOM 1090 C CA . THR A 1 141 ? -17.429 -0.050 34.155 1.00 82.44 141 THR A CA 1
ATOM 1091 C C . THR A 1 141 ? -17.946 -0.633 32.847 1.00 82.44 141 THR A C 1
ATOM 1093 O O . THR A 1 141 ? -17.197 -1.314 32.151 1.00 82.44 141 THR A O 1
ATOM 1096 N N . GLY A 1 142 ? -19.199 -0.358 32.483 1.00 79.75 142 GLY A N 1
ATOM 1097 C CA . GLY A 1 142 ? -19.744 -0.762 31.195 1.00 79.75 142 GLY A CA 1
ATOM 1098 C C . GLY A 1 142 ? -19.075 -0.036 30.023 1.00 79.75 142 GLY A C 1
ATOM 1099 O O . GLY A 1 142 ? -18.768 -0.680 29.024 1.00 79.75 142 GLY A O 1
ATOM 1100 N N . ARG A 1 143 ? -18.788 1.268 30.151 1.00 83.31 143 ARG A N 1
ATOM 1101 C CA . ARG A 1 143 ? -18.118 2.061 29.100 1.00 83.31 143 ARG A CA 1
ATOM 1102 C C . ARG A 1 143 ? -16.724 1.523 28.785 1.00 83.31 143 ARG A C 1
ATOM 1104 O O . ARG A 1 143 ? -16.415 1.287 27.622 1.00 83.31 143 ARG A O 1
ATOM 1111 N N . LEU A 1 144 ? -15.914 1.258 29.816 1.00 85.31 144 LEU A N 1
ATOM 1112 C CA . LEU A 1 144 ? -14.576 0.671 29.657 1.00 85.31 144 LEU A CA 1
ATOM 1113 C C . LEU A 1 144 ? -14.637 -0.702 28.981 1.00 85.31 144 LEU A C 1
ATOM 1115 O O . LEU A 1 144 ? -13.847 -0.980 28.081 1.00 85.31 144 LEU A O 1
ATOM 1119 N N . LYS A 1 145 ? -15.607 -1.540 29.367 1.00 84.81 145 LYS A N 1
ATOM 1120 C CA . LYS A 1 145 ? -15.804 -2.844 28.728 1.00 84.81 145 LYS A CA 1
ATOM 1121 C C . LYS A 1 145 ? -16.220 -2.711 27.270 1.00 84.81 145 LYS A C 1
ATOM 1123 O O . LYS A 1 145 ? -15.660 -3.406 26.440 1.00 84.81 145 LYS A O 1
ATOM 1128 N N . GLY A 1 146 ? -17.170 -1.835 26.953 1.00 84.50 146 GLY A N 1
ATOM 1129 C CA . GLY A 1 146 ? -17.648 -1.651 25.582 1.00 84.50 146 GLY A CA 1
ATOM 1130 C C . GLY A 1 146 ? -16.566 -1.108 24.647 1.00 84.50 146 GLY A C 1
ATOM 1131 O O . GLY A 1 146 ? -16.391 -1.637 23.553 1.00 84.50 146 GLY A O 1
ATOM 1132 N N . ILE A 1 147 ? -15.777 -0.127 25.101 1.00 86.31 147 ILE A N 1
ATOM 1133 C CA . ILE A 1 147 ? -14.606 0.360 24.353 1.00 86.31 147 ILE A CA 1
ATOM 1134 C C . ILE A 1 147 ? -13.593 -0.772 24.165 1.00 86.31 147 ILE A C 1
ATOM 1136 O O . ILE A 1 147 ? -13.144 -1.010 23.047 1.00 86.31 147 ILE A O 1
ATOM 1140 N N . GLY A 1 148 ? -13.270 -1.501 25.235 1.00 86.06 148 GLY A N 1
ATOM 1141 C CA . GLY A 1 148 ? -12.345 -2.626 25.165 1.00 86.06 148 GLY A CA 1
ATOM 1142 C C . GLY A 1 148 ? -12.812 -3.720 24.198 1.00 86.06 148 GLY A C 1
ATOM 1143 O O . GLY A 1 148 ? -12.026 -4.167 23.370 1.00 86.06 148 GLY A O 1
ATOM 1144 N N . TYR A 1 149 ? -14.096 -4.093 24.225 1.00 87.69 149 TYR A N 1
ATOM 1145 C CA . TYR A 1 149 ? -14.683 -5.050 23.281 1.00 87.69 149 TYR A CA 1
ATOM 1146 C C . TYR A 1 149 ? -14.580 -4.574 21.836 1.00 87.69 149 TYR A C 1
ATOM 1148 O O . TYR A 1 149 ? -14.176 -5.359 20.987 1.00 87.69 149 TYR A O 1
ATOM 1156 N N . ASN A 1 150 ? -14.888 -3.305 21.557 1.00 85.44 150 ASN A N 1
ATOM 1157 C CA . ASN A 1 150 ? -14.763 -2.760 20.205 1.00 85.44 150 ASN A CA 1
ATOM 1158 C C . ASN A 1 150 ? -13.316 -2.782 19.711 1.00 85.44 150 ASN A C 1
ATOM 1160 O O . ASN A 1 150 ? -13.065 -3.214 18.592 1.00 85.44 150 ASN A O 1
ATOM 1164 N N . LEU A 1 151 ? -12.357 -2.365 20.540 1.00 87.88 151 LEU A N 1
ATOM 1165 C CA . LEU A 1 151 ? -10.940 -2.389 20.169 1.00 87.88 151 LEU A CA 1
ATOM 1166 C C . LEU A 1 151 ? -10.441 -3.819 19.935 1.00 87.88 151 LEU A C 1
ATOM 1168 O O . LEU A 1 151 ? -9.707 -4.060 18.978 1.00 87.88 151 LEU A O 1
ATOM 1172 N N . VAL A 1 152 ? -10.880 -4.776 20.758 1.00 89.25 152 VAL A N 1
ATOM 1173 C CA . VAL A 1 152 ? -10.574 -6.193 20.537 1.00 89.25 152 VAL A CA 1
ATOM 1174 C C . VAL A 1 152 ? -11.202 -6.691 19.243 1.00 89.25 152 VAL A C 1
ATOM 1176 O O . VAL A 1 152 ? -10.510 -7.318 18.454 1.00 89.25 152 VAL A O 1
ATOM 1179 N N . PHE A 1 153 ? -12.472 -6.382 18.984 1.00 87.75 153 PHE A N 1
ATOM 1180 C CA . PHE A 1 153 ? -13.165 -6.816 17.772 1.00 87.75 153 PHE A CA 1
ATOM 1181 C C . PHE A 1 153 ? -12.552 -6.220 16.499 1.00 87.75 153 PHE A C 1
ATOM 1183 O O . PHE A 1 153 ? -12.513 -6.888 15.474 1.00 87.75 153 PHE A O 1
ATOM 1190 N N . ILE A 1 154 ? -12.024 -4.995 16.570 1.00 84.50 154 ILE A N 1
ATOM 1191 C CA . ILE A 1 154 ? -11.288 -4.367 15.466 1.00 84.50 154 ILE A CA 1
ATOM 1192 C C . ILE A 1 154 ? -9.906 -5.008 15.288 1.00 84.50 154 ILE A C 1
ATOM 1194 O O . ILE A 1 154 ? -9.488 -5.223 14.158 1.00 84.50 154 ILE A O 1
ATOM 1198 N N . GLY A 1 155 ? -9.186 -5.313 16.373 1.00 81.81 155 GLY A N 1
ATOM 1199 C CA . GLY A 1 155 ? -7.835 -5.882 16.302 1.00 81.81 155 GLY A CA 1
ATOM 1200 C C . GLY A 1 155 ? -7.787 -7.382 15.979 1.00 81.81 155 GLY A C 1
ATOM 1201 O O . GLY A 1 155 ? -6.828 -7.846 15.364 1.00 81.81 155 GLY A O 1
ATOM 1202 N N . LEU A 1 156 ? -8.813 -8.147 16.365 1.00 86.19 156 LEU A N 1
ATOM 1203 C CA . LEU A 1 156 ? -8.835 -9.610 16.256 1.00 86.19 156 LEU A CA 1
ATOM 1204 C C . LEU A 1 156 ? -8.734 -10.121 14.803 1.00 86.19 156 LEU A C 1
ATOM 1206 O O . LEU A 1 156 ? -7.927 -11.021 14.576 1.00 86.19 156 LEU A O 1
ATOM 1210 N N . PRO A 1 157 ? -9.464 -9.570 13.808 1.00 81.88 157 PRO A N 1
ATOM 1211 C CA . PRO A 1 157 ? -9.347 -10.012 12.419 1.00 81.88 157 PRO A CA 1
ATOM 1212 C C . PRO A 1 157 ? -7.936 -9.855 11.850 1.00 81.88 157 PRO A C 1
ATOM 1214 O O . PRO A 1 157 ? -7.507 -10.700 11.076 1.00 81.88 157 PRO A O 1
ATOM 1217 N N . PHE A 1 158 ? -7.189 -8.823 12.256 1.00 79.62 158 PHE A N 1
ATOM 1218 C CA . PHE A 1 158 ? -5.812 -8.611 11.794 1.00 79.62 158 PHE A CA 1
ATOM 1219 C C . PHE A 1 158 ? -4.830 -9.600 12.416 1.00 79.62 158 PHE A C 1
ATOM 1221 O O . PHE A 1 158 ? -3.914 -10.059 11.742 1.00 79.62 158 PHE A O 1
ATOM 1228 N N . LEU A 1 159 ? -5.051 -9.980 13.678 1.00 81.19 159 LEU A N 1
ATOM 1229 C CA . LEU A 1 159 ? -4.305 -11.074 14.292 1.00 81.19 159 LEU A CA 1
ATOM 1230 C C . LEU A 1 159 ? -4.596 -12.387 13.558 1.00 81.19 159 LEU A C 1
ATOM 1232 O O . LEU A 1 159 ? -3.666 -13.109 13.222 1.00 81.19 159 LEU A O 1
ATOM 1236 N N . LEU A 1 160 ? -5.869 -12.670 13.262 1.00 81.81 160 LEU A N 1
ATOM 1237 C CA . LEU A 1 160 ? -6.267 -13.863 12.512 1.00 81.81 160 LEU A CA 1
ATOM 1238 C C . LEU A 1 160 ? -5.727 -13.863 11.080 1.00 81.81 160 LEU A C 1
ATOM 1240 O O . LEU A 1 160 ? -5.326 -14.921 10.618 1.00 81.81 160 LEU A O 1
ATOM 1244 N N . LEU A 1 161 ? -5.663 -12.712 10.407 1.00 76.50 161 LEU A N 1
ATOM 1245 C CA . LEU A 1 161 ? -5.053 -12.572 9.081 1.00 76.50 161 LEU A CA 1
ATOM 1246 C C . LEU A 1 161 ? -3.593 -13.028 9.076 1.00 76.50 161 LEU A C 1
ATOM 1248 O O . LEU A 1 161 ? -3.213 -13.754 8.168 1.00 76.50 161 LEU A O 1
ATOM 1252 N N . GLY A 1 162 ? -2.813 -12.688 10.107 1.00 71.88 162 GLY A N 1
ATOM 1253 C CA . GLY A 1 162 ? -1.430 -13.159 10.230 1.00 71.88 162 GLY A CA 1
ATOM 1254 C C . GLY A 1 162 ? -1.302 -14.685 10.343 1.00 71.88 162 GLY A C 1
ATOM 1255 O O . GLY A 1 162 ? -0.337 -15.246 9.847 1.00 71.88 162 GLY A O 1
ATOM 1256 N N . TYR A 1 163 ? -2.283 -15.372 10.942 1.00 74.50 163 TYR A N 1
ATOM 1257 C CA . TYR A 1 163 ? -2.313 -16.846 10.995 1.00 74.50 163 TYR A CA 1
ATOM 1258 C C . TYR A 1 163 ? -2.960 -17.480 9.758 1.00 74.50 163 TYR A C 1
ATOM 1260 O O . TYR A 1 163 ? -2.645 -18.608 9.394 1.00 74.50 163 TYR A O 1
ATOM 1268 N N . ALA A 1 164 ? -3.912 -16.781 9.142 1.00 69.69 164 ALA A N 1
ATOM 1269 C CA . ALA A 1 164 ? -4.654 -17.256 7.984 1.00 69.69 164 ALA A CA 1
ATOM 1270 C C . ALA A 1 164 ? -3.906 -17.006 6.673 1.00 69.69 164 ALA A C 1
ATOM 1272 O O . ALA A 1 164 ? -4.293 -17.584 5.664 1.00 69.69 164 ALA A O 1
ATOM 1273 N N . GLN A 1 165 ? -2.853 -16.186 6.675 1.00 65.81 165 GLN A N 1
ATOM 1274 C CA . GLN A 1 165 ? -2.031 -15.901 5.504 1.00 65.81 165 GLN A CA 1
ATOM 1275 C C . GLN A 1 165 ? -1.545 -17.202 4.842 1.00 65.81 165 GLN A C 1
ATOM 1277 O O . GLN A 1 165 ? -1.831 -17.421 3.668 1.00 65.81 165 GLN A O 1
ATOM 1282 N N . ASP A 1 166 ? -0.994 -18.133 5.625 1.00 64.75 166 ASP A N 1
ATOM 1283 C CA . ASP A 1 166 ? -0.547 -19.452 5.147 1.00 64.75 166 ASP A CA 1
ATOM 1284 C C . ASP A 1 166 ? -1.676 -20.305 4.532 1.00 64.75 166 ASP A C 1
ATOM 1286 O O . ASP A 1 166 ? -1.429 -21.202 3.730 1.00 64.75 166 ASP A O 1
ATOM 1290 N N . SER A 1 167 ? -2.933 -20.047 4.909 1.00 65.94 167 SER A N 1
ATOM 1291 C CA . SER A 1 167 ? -4.110 -20.809 4.460 1.00 65.94 167 SER A CA 1
ATOM 1292 C C . SER A 1 167 ? -4.919 -20.122 3.351 1.00 65.94 167 SER A C 1
ATOM 1294 O O . SER A 1 167 ? -5.670 -20.797 2.650 1.00 65.94 167 SER A O 1
ATOM 1296 N N . LEU A 1 168 ? -4.806 -18.799 3.195 1.00 58.62 168 LEU A N 1
ATOM 1297 C CA . LEU A 1 168 ? -5.565 -17.988 2.230 1.00 58.62 168 LEU A CA 1
ATOM 1298 C C . LEU A 1 168 ? -4.804 -17.732 0.924 1.00 58.62 168 LEU A C 1
ATOM 1300 O O . LEU A 1 168 ? -5.421 -17.380 -0.078 1.00 58.62 168 LEU A O 1
ATOM 1304 N N . LEU A 1 169 ? -3.489 -17.953 0.915 1.00 59.72 169 LEU A N 1
ATOM 1305 C CA . LEU A 1 169 ? -2.630 -17.776 -0.255 1.00 59.72 169 LEU A CA 1
ATOM 1306 C C . LEU A 1 169 ? -2.534 -18.929 -1.282 1.00 59.72 169 LEU A C 1
ATOM 1308 O O . LEU A 1 169 ? -1.914 -18.679 -2.316 1.00 59.72 169 LEU A O 1
ATOM 1312 N N . PRO A 1 170 ? -3.118 -20.143 -1.136 1.00 54.12 170 PRO A N 1
ATOM 1313 C CA . PRO A 1 170 ? -2.840 -21.253 -2.058 1.00 54.12 170 PRO A CA 1
ATOM 1314 C C . PRO A 1 170 ? -3.529 -21.128 -3.435 1.00 54.12 170 PRO A C 1
ATOM 1316 O O . PRO A 1 170 ? -3.930 -22.120 -4.037 1.00 54.12 170 PRO A O 1
ATOM 1319 N N . SER A 1 171 ? -3.717 -19.919 -3.962 1.00 56.41 171 SER A N 1
ATOM 1320 C CA . SER A 1 171 ? -4.327 -19.681 -5.278 1.00 56.41 171 SER A CA 1
ATOM 1321 C C . SER A 1 171 ? -3.603 -18.631 -6.120 1.00 56.41 171 SER A C 1
ATOM 1323 O O . SER A 1 171 ? -4.097 -18.276 -7.189 1.00 56.41 171 SER A O 1
ATOM 1325 N N . ILE A 1 172 ? -2.440 -18.143 -5.679 1.00 60.16 172 ILE A N 1
ATOM 1326 C CA . ILE A 1 172 ? -1.617 -17.246 -6.494 1.00 60.16 172 ILE A CA 1
ATOM 1327 C C . ILE A 1 172 ? -0.701 -18.111 -7.376 1.00 60.16 172 ILE A C 1
ATOM 1329 O O . ILE A 1 172 ? -0.051 -19.019 -6.860 1.00 60.16 172 ILE A O 1
ATOM 1333 N N . PRO A 1 173 ? -0.643 -17.882 -8.700 1.00 64.56 173 PRO A N 1
ATOM 1334 C CA . PRO A 1 173 ? 0.342 -18.532 -9.556 1.00 64.56 173 PRO A CA 1
ATOM 1335 C C . PRO A 1 173 ? 1.765 -18.306 -9.013 1.00 64.56 173 PRO A C 1
ATOM 1337 O O . PRO A 1 173 ? 2.084 -17.177 -8.632 1.00 64.56 173 PRO A O 1
ATOM 1340 N N . PRO A 1 174 ? 2.645 -19.323 -9.019 1.00 61.53 174 PRO A N 1
ATOM 1341 C CA . PRO A 1 174 ? 3.963 -19.254 -8.374 1.00 61.53 174 PRO A CA 1
ATOM 1342 C C . PRO A 1 174 ? 4.863 -18.138 -8.938 1.00 61.53 174 PRO A C 1
ATOM 1344 O O . PRO A 1 174 ? 5.714 -17.589 -8.240 1.00 61.53 174 PRO A O 1
ATOM 1347 N N . GLU A 1 175 ? 4.640 -17.759 -10.198 1.00 60.25 175 GLU A N 1
ATOM 1348 C CA . GLU A 1 175 ? 5.328 -16.655 -10.876 1.00 60.25 175 GLU A CA 1
ATOM 1349 C C . GLU A 1 175 ? 5.020 -15.298 -10.222 1.00 60.25 175 GLU A C 1
ATOM 1351 O O . GLU A 1 175 ? 5.909 -14.472 -10.034 1.00 60.25 175 GLU A O 1
ATOM 1356 N N . ILE A 1 176 ? 3.768 -15.096 -9.808 1.00 56.94 176 ILE A N 1
ATOM 1357 C CA . ILE A 1 176 ? 3.279 -13.865 -9.181 1.00 56.94 176 ILE A CA 1
ATOM 1358 C C . ILE A 1 176 ? 3.564 -13.888 -7.674 1.00 56.94 176 ILE A C 1
ATOM 1360 O O . ILE A 1 176 ? 3.914 -12.862 -7.091 1.00 56.94 176 ILE A O 1
ATOM 1364 N N . GLU A 1 177 ? 3.465 -15.063 -7.049 1.00 65.56 177 GLU A N 1
ATOM 1365 C CA . GLU A 1 177 ? 3.685 -15.274 -5.616 1.00 65.56 177 GLU A CA 1
ATOM 1366 C C . GLU A 1 177 ? 5.070 -14.787 -5.173 1.00 65.56 177 GLU A C 1
ATOM 1368 O O . GLU A 1 177 ? 5.171 -13.985 -4.248 1.00 65.56 177 GLU A O 1
ATOM 1373 N N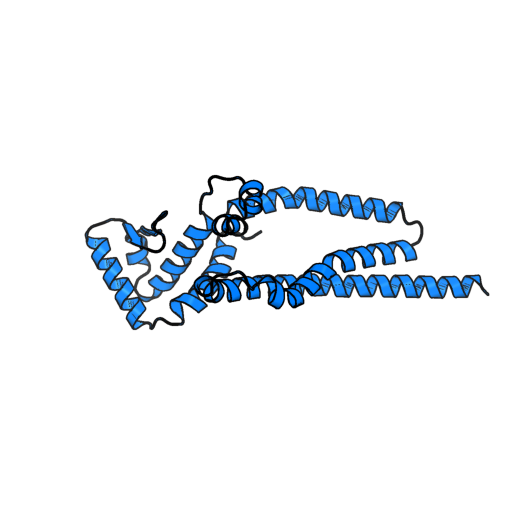 . SER A 1 178 ? 6.132 -15.176 -5.884 1.00 62.03 178 SER A N 1
ATOM 1374 C CA . SER A 1 178 ? 7.508 -14.786 -5.537 1.00 62.03 178 SER A CA 1
ATOM 1375 C C . SER A 1 178 ? 7.741 -13.268 -5.517 1.00 62.03 178 SER A C 1
ATOM 1377 O O . SER A 1 178 ? 8.521 -12.772 -4.705 1.00 62.03 178 SER A O 1
ATOM 1379 N N . SER A 1 179 ? 7.024 -12.523 -6.363 1.00 58.06 179 SER A N 1
ATOM 1380 C CA . SER A 1 179 ? 7.169 -11.070 -6.487 1.00 58.06 179 SER A CA 1
ATOM 1381 C C . SER A 1 179 ? 6.216 -10.295 -5.572 1.00 58.06 179 SER A C 1
ATOM 1383 O O . SER A 1 179 ? 6.580 -9.232 -5.069 1.00 58.06 179 SER A O 1
ATOM 1385 N N . LEU A 1 180 ? 5.002 -10.809 -5.332 1.00 63.00 180 LEU A N 1
ATOM 1386 C CA . LEU A 1 180 ? 3.988 -10.144 -4.506 1.00 63.00 180 LEU A CA 1
ATOM 1387 C C . LEU A 1 180 ? 4.078 -10.483 -3.019 1.00 63.00 180 LEU A C 1
ATOM 1389 O O . LEU A 1 180 ? 3.747 -9.625 -2.201 1.00 63.00 180 LEU A O 1
ATOM 1393 N N . MET A 1 181 ? 4.536 -11.678 -2.646 1.00 68.12 181 MET A N 1
ATOM 1394 C CA . MET A 1 181 ? 4.617 -12.088 -1.240 1.00 68.12 181 MET A CA 1
ATOM 1395 C C . MET A 1 181 ? 5.421 -11.124 -0.360 1.00 68.12 181 MET A C 1
ATOM 1397 O O . MET A 1 181 ? 4.898 -10.729 0.674 1.00 68.12 181 MET A O 1
ATOM 1401 N N . PRO A 1 182 ? 6.597 -10.612 -0.769 1.00 67.88 182 PRO A N 1
ATOM 1402 C CA . PRO A 1 182 ? 7.339 -9.629 0.026 1.00 67.88 182 PRO A CA 1
ATOM 1403 C C . PRO A 1 182 ? 6.568 -8.315 0.238 1.00 67.88 182 PRO A C 1
ATOM 1405 O O . PRO A 1 182 ? 6.694 -7.664 1.277 1.00 67.88 182 PRO A O 1
ATOM 1408 N N . VAL A 1 183 ? 5.758 -7.912 -0.748 1.00 64.94 183 VAL A N 1
ATOM 1409 C CA . VAL A 1 183 ? 4.912 -6.706 -0.695 1.00 64.94 183 VAL A CA 1
ATOM 1410 C C . VAL A 1 183 ? 3.781 -6.901 0.291 1.00 64.94 183 VAL A C 1
ATOM 1412 O O . VAL A 1 183 ? 3.544 -6.053 1.155 1.00 64.94 183 VAL A O 1
ATOM 1415 N N . ILE A 1 184 ? 3.094 -8.033 0.145 1.00 71.38 184 ILE A N 1
ATOM 1416 C CA . ILE A 1 184 ? 1.997 -8.445 1.004 1.00 71.38 184 ILE A CA 1
ATOM 1417 C C . ILE A 1 184 ? 2.525 -8.585 2.430 1.00 71.38 184 ILE A C 1
ATOM 1419 O O . ILE A 1 184 ? 1.961 -7.964 3.319 1.00 71.38 184 ILE A O 1
ATOM 1423 N N . ASP A 1 185 ? 3.653 -9.257 2.644 1.00 74.19 185 ASP A N 1
ATOM 1424 C CA . ASP A 1 185 ? 4.290 -9.425 3.951 1.00 74.19 185 ASP A CA 1
ATOM 1425 C C . ASP A 1 185 ? 4.662 -8.089 4.587 1.00 74.19 185 ASP A C 1
ATOM 1427 O O . ASP A 1 185 ? 4.380 -7.864 5.762 1.00 74.19 185 ASP A O 1
ATOM 1431 N N . SER A 1 186 ? 5.255 -7.166 3.828 1.00 72.25 186 SER A N 1
ATOM 1432 C CA . SER A 1 186 ? 5.613 -5.838 4.337 1.00 72.25 186 SER A CA 1
ATOM 1433 C C . SER A 1 186 ? 4.372 -5.033 4.750 1.00 72.25 186 SER A C 1
ATOM 1435 O O . SER A 1 186 ? 4.321 -4.452 5.843 1.00 72.25 186 SER A O 1
ATOM 1437 N N . LEU A 1 187 ? 3.326 -5.043 3.917 1.00 70.00 187 LEU A N 1
ATOM 1438 C CA . LEU A 1 187 ? 2.059 -4.368 4.203 1.00 70.00 187 LEU A CA 1
ATOM 1439 C C . LEU A 1 187 ? 1.330 -5.014 5.385 1.00 70.00 187 LEU A C 1
ATOM 1441 O O . LEU A 1 187 ? 0.930 -4.312 6.318 1.00 70.00 187 LEU A O 1
ATOM 1445 N N . VAL A 1 188 ? 1.189 -6.338 5.372 1.00 76.56 188 VAL A N 1
ATOM 1446 C CA . VAL A 1 188 ? 0.534 -7.127 6.417 1.00 76.56 188 VAL A CA 1
ATOM 1447 C C . VAL A 1 188 ? 1.293 -6.982 7.724 1.00 76.56 188 VAL A C 1
ATOM 1449 O O . VAL A 1 188 ? 0.657 -6.708 8.733 1.00 76.56 188 VAL A O 1
ATOM 1452 N N . SER A 1 189 ? 2.622 -7.055 7.744 1.00 77.81 189 SER A N 1
ATOM 1453 C CA . SER A 1 189 ? 3.435 -6.862 8.953 1.00 77.81 189 SER A CA 1
ATOM 1454 C C . SER A 1 189 ? 3.270 -5.455 9.545 1.00 77.81 189 SER A C 1
ATOM 1456 O O . SER A 1 189 ? 3.037 -5.292 10.753 1.00 77.81 189 SER A O 1
ATOM 1458 N N . SER A 1 190 ? 3.292 -4.424 8.692 1.00 75.38 190 SER A N 1
ATOM 1459 C CA . SER A 1 190 ? 3.089 -3.028 9.105 1.00 75.38 190 SER A CA 1
ATOM 1460 C C . SER A 1 190 ? 1.690 -2.798 9.692 1.00 75.38 190 SER A C 1
ATOM 1462 O O . SER A 1 190 ? 1.541 -2.144 10.731 1.00 75.38 190 SER A O 1
ATOM 1464 N N . LEU A 1 191 ? 0.657 -3.374 9.069 1.00 77.94 191 LEU A N 1
ATOM 1465 C CA . LEU A 1 191 ? -0.717 -3.331 9.570 1.00 77.94 191 LEU A CA 1
ATOM 1466 C C . LEU A 1 191 ? -0.858 -4.143 10.865 1.00 77.94 191 LEU A C 1
ATOM 1468 O O . LEU A 1 191 ? -1.357 -3.617 11.860 1.00 77.94 191 LEU A O 1
ATOM 1472 N N . THR A 1 192 ? -0.353 -5.375 10.889 1.00 81.56 192 THR A N 1
ATOM 1473 C CA . THR A 1 192 ? -0.424 -6.299 12.029 1.00 81.56 192 THR A CA 1
ATOM 1474 C C . THR A 1 192 ? 0.190 -5.673 13.271 1.00 81.56 192 THR A C 1
ATOM 1476 O O . THR A 1 192 ? -0.432 -5.694 14.328 1.00 81.56 192 THR A O 1
ATOM 1479 N N . THR A 1 193 ? 1.346 -5.013 13.153 1.00 82.69 193 THR A N 1
ATOM 1480 C CA . THR A 1 193 ? 1.992 -4.329 14.288 1.00 82.69 193 THR A CA 1
ATOM 1481 C C . THR A 1 193 ? 1.100 -3.229 14.872 1.00 82.69 193 THR A C 1
ATOM 1483 O O . THR A 1 193 ? 0.908 -3.151 16.087 1.00 82.69 193 THR A O 1
ATOM 1486 N N . LYS A 1 194 ? 0.501 -2.388 14.018 1.00 83.38 194 LYS A N 1
ATOM 1487 C CA . LYS A 1 194 ? -0.382 -1.296 14.464 1.00 83.38 194 LYS A CA 1
ATOM 1488 C C . LYS A 1 194 ? -1.672 -1.828 15.089 1.00 83.38 194 LYS A C 1
ATOM 1490 O O . LYS A 1 194 ? -2.078 -1.349 16.147 1.00 83.38 194 LYS A O 1
ATOM 1495 N N . PHE A 1 195 ? -2.296 -2.835 14.481 1.00 85.19 195 PHE A N 1
ATOM 1496 C CA . PHE A 1 195 ? -3.519 -3.442 15.007 1.00 85.19 195 PHE A CA 1
ATOM 1497 C C . PHE A 1 195 ? -3.276 -4.295 16.259 1.00 85.19 195 PHE A C 1
ATOM 1499 O O . PHE A 1 195 ? -4.146 -4.347 17.126 1.00 85.19 195 PHE A O 1
ATOM 1506 N N . MET A 1 196 ? -2.082 -4.867 16.431 1.00 86.19 196 MET A N 1
ATOM 1507 C CA . MET A 1 196 ? -1.675 -5.522 17.678 1.00 86.19 196 MET A CA 1
ATOM 1508 C C . MET A 1 196 ? -1.645 -4.546 18.853 1.00 86.19 196 MET A C 1
ATOM 1510 O O . MET A 1 196 ? -2.118 -4.884 19.936 1.00 86.19 196 MET A O 1
ATOM 1514 N N . ILE A 1 197 ? -1.167 -3.313 18.651 1.00 88.06 197 ILE A N 1
ATOM 1515 C CA . ILE A 1 197 ? -1.224 -2.274 19.691 1.00 88.06 197 ILE A CA 1
ATOM 1516 C C . ILE A 1 197 ? -2.683 -1.987 20.066 1.00 88.06 197 ILE A C 1
ATOM 1518 O O . ILE A 1 197 ? -3.021 -1.968 21.249 1.00 88.06 197 ILE A O 1
ATOM 1522 N N . VAL A 1 198 ? -3.563 -1.820 19.071 1.00 88.75 198 VAL A N 1
ATOM 1523 C CA . VAL A 1 198 ? -5.006 -1.603 19.286 1.00 88.75 198 VAL A CA 1
ATOM 1524 C C . VAL A 1 198 ? -5.629 -2.759 20.076 1.00 88.75 198 VAL A C 1
ATOM 1526 O O . VAL A 1 198 ? -6.375 -2.518 21.027 1.00 88.75 198 VAL A O 1
ATOM 1529 N N . LEU A 1 199 ? -5.277 -4.003 19.741 1.00 89.94 199 LEU A N 1
ATOM 1530 C CA . LEU A 1 199 ? -5.740 -5.205 20.430 1.00 89.94 199 LEU A CA 1
ATOM 1531 C C . LEU A 1 199 ? -5.282 -5.237 21.895 1.00 89.94 199 LEU A C 1
ATOM 1533 O O . LEU A 1 199 ? -6.104 -5.439 22.787 1.00 89.94 199 LEU A O 1
ATOM 1537 N N . VAL A 1 200 ? -3.993 -4.998 22.159 1.00 91.69 200 VAL A N 1
ATOM 1538 C CA . VAL A 1 200 ? -3.426 -4.970 23.521 1.00 91.69 200 VAL A CA 1
ATOM 1539 C C . VAL A 1 200 ? -4.097 -3.889 24.365 1.00 91.69 200 VAL A C 1
ATOM 1541 O O . VAL A 1 200 ? -4.499 -4.149 25.502 1.00 91.69 200 VAL A O 1
ATOM 1544 N N . VAL A 1 201 ? -4.284 -2.695 23.799 1.00 92.06 201 VAL A N 1
ATOM 1545 C CA . VAL A 1 201 ? -5.006 -1.598 24.455 1.00 92.06 201 VAL A CA 1
ATOM 1546 C C . VAL A 1 201 ? -6.458 -2.005 24.737 1.00 92.06 201 VAL A C 1
ATOM 1548 O O . VAL A 1 201 ? -6.945 -1.804 25.850 1.00 92.06 201 VAL A O 1
ATOM 1551 N N . GLY A 1 202 ? -7.136 -2.648 23.783 1.00 90.75 202 GLY A N 1
ATOM 1552 C CA . GLY A 1 202 ? -8.492 -3.172 23.959 1.00 90.75 202 GLY A CA 1
ATOM 1553 C C . GLY A 1 202 ? -8.613 -4.191 25.094 1.00 90.75 202 GLY A C 1
ATOM 1554 O O . GLY A 1 202 ? -9.503 -4.073 25.942 1.00 90.75 202 GLY A O 1
ATOM 1555 N N . ILE A 1 203 ? -7.683 -5.147 25.169 1.00 92.31 203 ILE A N 1
ATOM 1556 C CA . ILE A 1 203 ? -7.614 -6.138 26.252 1.00 92.31 203 ILE A CA 1
ATOM 1557 C C . ILE A 1 203 ? -7.382 -5.443 27.598 1.00 92.31 203 ILE A C 1
ATOM 1559 O O . ILE A 1 203 ? -8.071 -5.756 28.571 1.00 92.31 203 ILE A O 1
ATOM 1563 N N . ALA A 1 204 ? -6.473 -4.467 27.667 1.00 92.88 204 ALA A N 1
ATOM 1564 C CA . ALA A 1 204 ? -6.216 -3.713 28.893 1.00 92.88 204 ALA A CA 1
ATOM 1565 C C . ALA A 1 204 ? -7.476 -2.978 29.390 1.00 92.88 204 ALA A C 1
ATOM 1567 O O . ALA A 1 204 ? -7.808 -3.054 30.578 1.00 92.88 204 ALA A O 1
ATOM 1568 N N . PHE A 1 205 ? -8.229 -2.341 28.485 1.00 90.62 205 PHE A N 1
ATOM 1569 C CA . PHE A 1 205 ? -9.508 -1.699 28.807 1.00 90.62 205 PHE A CA 1
ATOM 1570 C C . PHE A 1 205 ? -10.561 -2.694 29.311 1.00 90.62 205 PHE A C 1
ATOM 1572 O O . PHE A 1 205 ? -11.249 -2.407 30.297 1.00 90.62 205 PHE A O 1
ATOM 1579 N N . LEU A 1 206 ? -10.657 -3.881 28.699 1.00 90.75 206 LEU A N 1
ATOM 1580 C CA . LEU A 1 206 ? -11.537 -4.950 29.178 1.00 90.75 206 LEU A CA 1
ATOM 1581 C C . LEU A 1 206 ? -11.166 -5.382 30.596 1.00 90.75 206 LEU A C 1
ATOM 1583 O O . LEU A 1 206 ? -12.029 -5.385 31.477 1.00 90.75 206 LEU A O 1
ATOM 1587 N N . VAL A 1 207 ? -9.894 -5.714 30.834 1.00 91.81 207 VAL A N 1
ATOM 1588 C CA . VAL A 1 207 ? -9.405 -6.178 32.142 1.00 91.81 207 VAL A CA 1
ATOM 1589 C C . VAL A 1 207 ? -9.665 -5.125 33.218 1.00 91.81 207 VAL A C 1
ATOM 1591 O O . VAL A 1 207 ? -10.236 -5.452 34.262 1.00 91.81 207 VAL A O 1
ATOM 1594 N N . ALA A 1 208 ? -9.348 -3.855 32.950 1.00 89.50 208 ALA A N 1
ATOM 1595 C CA . ALA A 1 208 ? -9.635 -2.751 33.863 1.00 89.50 208 ALA A CA 1
ATOM 1596 C C . ALA A 1 208 ? -11.143 -2.620 34.147 1.00 89.50 208 ALA A C 1
ATOM 1598 O O . ALA A 1 208 ? -11.562 -2.540 35.306 1.00 89.50 208 ALA A O 1
ATOM 1599 N N . GLY A 1 209 ? -11.981 -2.678 33.107 1.00 89.19 209 GLY A N 1
ATOM 1600 C CA . GLY A 1 209 ? -13.437 -2.630 33.243 1.00 89.19 209 GLY A CA 1
ATOM 1601 C C . GLY A 1 209 ? -14.004 -3.784 34.081 1.00 89.19 209 GLY A C 1
ATOM 1602 O O . GLY A 1 209 ? -14.920 -3.582 34.886 1.00 89.19 209 GLY A O 1
ATOM 1603 N N . TYR A 1 210 ? -13.463 -4.999 33.940 1.00 90.00 210 TYR A N 1
ATOM 1604 C CA . TYR A 1 210 ? -13.837 -6.153 34.765 1.00 90.00 210 TYR A CA 1
ATOM 1605 C C . TYR A 1 210 ? -13.344 -6.038 36.209 1.00 90.00 210 TYR A C 1
ATOM 1607 O O . TYR A 1 210 ? -14.123 -6.322 37.124 1.00 90.00 210 TYR A O 1
ATOM 1615 N N . ALA A 1 211 ? -12.113 -5.573 36.430 1.00 90.12 211 ALA A N 1
ATOM 1616 C CA . ALA A 1 211 ? -11.549 -5.382 37.763 1.00 90.12 211 ALA A CA 1
ATOM 1617 C C . ALA A 1 211 ? -12.361 -4.369 38.587 1.00 90.12 211 ALA A C 1
ATOM 1619 O O . ALA A 1 211 ? -12.761 -4.672 39.713 1.00 90.12 211 ALA A O 1
ATOM 1620 N N . ILE A 1 212 ? -12.698 -3.211 38.004 1.00 87.94 212 ILE A N 1
ATOM 1621 C CA . ILE A 1 212 ? -13.517 -2.182 38.668 1.00 87.94 212 ILE A CA 1
ATOM 1622 C C . ILE A 1 212 ? -14.934 -2.709 38.948 1.00 87.94 212 ILE A C 1
ATOM 1624 O O . ILE A 1 212 ? -15.493 -2.483 40.022 1.00 87.94 212 ILE A O 1
ATOM 1628 N N . ALA A 1 213 ? -15.527 -3.468 38.020 1.00 86.25 213 ALA A N 1
ATOM 1629 C CA . ALA A 1 213 ? -16.835 -4.081 38.253 1.00 86.25 213 ALA A CA 1
ATOM 1630 C C . ALA A 1 213 ? -16.807 -5.078 39.428 1.00 86.25 213 ALA A C 1
ATOM 1632 O O . ALA A 1 213 ? -17.781 -5.191 40.177 1.00 86.25 213 ALA A O 1
ATOM 1633 N N . PHE A 1 214 ? -15.699 -5.799 39.606 1.00 88.12 214 PHE A N 1
ATOM 1634 C CA . PHE A 1 214 ? -15.533 -6.760 40.692 1.00 88.12 214 PHE A CA 1
ATOM 1635 C C . PHE A 1 214 ? -15.347 -6.080 42.057 1.00 88.12 214 PHE A C 1
ATOM 1637 O O . PHE A 1 214 ? -15.955 -6.511 43.041 1.00 88.12 214 PHE A O 1
ATOM 1644 N N . THR A 1 215 ? -14.575 -4.990 42.129 1.00 88.00 215 THR A N 1
ATOM 1645 C CA . THR A 1 215 ? -14.386 -4.227 43.377 1.00 88.00 215 THR A CA 1
ATOM 1646 C C . THR A 1 215 ? -15.680 -3.548 43.833 1.00 88.00 215 THR A C 1
ATOM 1648 O O . THR A 1 215 ? -16.039 -3.657 45.007 1.00 88.00 215 THR A O 1
ATOM 1651 N N . GLN A 1 216 ? -16.451 -2.961 42.911 1.00 84.62 216 GLN A N 1
ATOM 1652 C CA . GLN A 1 216 ? -17.754 -2.352 43.218 1.00 84.62 216 GLN A CA 1
ATOM 1653 C C . GLN A 1 216 ? -18.782 -3.377 43.729 1.00 84.62 216 GLN A C 1
ATOM 1655 O O . GLN A 1 216 ? -19.548 -3.088 44.651 1.00 84.62 216 GLN A O 1
ATOM 1660 N N . ARG A 1 217 ? -18.785 -4.603 43.184 1.00 80.00 217 ARG A N 1
ATOM 1661 C CA . ARG A 1 217 ? -19.645 -5.696 43.680 1.00 80.00 217 ARG A CA 1
ATOM 1662 C C . ARG A 1 217 ? -19.284 -6.126 45.102 1.00 80.00 217 ARG A C 1
ATOM 1664 O O . ARG A 1 217 ? -20.185 -6.454 45.868 1.00 80.00 217 ARG A O 1
ATOM 1671 N N . LYS A 1 218 ? -17.994 -6.127 45.459 1.00 77.94 218 LYS A N 1
ATOM 1672 C CA . LYS A 1 218 ? -17.547 -6.436 46.828 1.00 77.94 218 LYS A CA 1
ATOM 1673 C C . LYS A 1 218 ? -17.966 -5.361 47.830 1.00 77.94 218 LYS A C 1
ATOM 1675 O O . LYS A 1 218 ? -18.366 -5.719 48.929 1.00 77.94 218 LYS A O 1
ATOM 1680 N N . GLN A 1 219 ? -17.912 -4.081 47.455 1.00 72.19 219 GLN A N 1
ATOM 1681 C CA . GLN A 1 219 ? -18.370 -2.989 48.323 1.00 72.19 219 GLN A CA 1
ATOM 1682 C C . GLN A 1 219 ? -19.876 -3.039 48.592 1.00 72.19 219 GLN A C 1
ATOM 1684 O O . GLN A 1 219 ? -20.266 -2.867 49.733 1.00 72.19 219 GLN A O 1
ATOM 1689 N N . LYS A 1 220 ? -20.715 -3.347 47.592 1.00 72.50 220 LYS A N 1
ATOM 1690 C CA . LYS A 1 220 ? -22.177 -3.455 47.784 1.00 72.50 220 LYS A CA 1
ATOM 1691 C C . LYS A 1 220 ? -22.636 -4.659 48.627 1.00 72.50 220 LYS A C 1
ATOM 1693 O O . LYS A 1 220 ? -23.816 -4.747 48.938 1.00 72.50 220 LYS A O 1
ATOM 1698 N N . ARG A 1 221 ? -21.751 -5.623 48.914 1.00 68.75 221 ARG A N 1
ATOM 1699 C CA . ARG A 1 221 ? -22.053 -6.815 49.733 1.00 68.75 221 ARG A CA 1
ATOM 1700 C C . ARG A 1 221 ? -21.631 -6.676 51.200 1.00 68.75 221 ARG A C 1
ATOM 1702 O O . ARG A 1 221 ? -21.950 -7.571 51.977 1.00 68.75 221 ARG A O 1
ATOM 1709 N N . LYS A 1 222 ? -20.875 -5.633 51.544 1.00 57.44 222 LYS A N 1
ATOM 1710 C CA . LYS A 1 222 ? -20.572 -5.256 52.929 1.00 57.44 222 LYS A CA 1
ATOM 1711 C C . LYS A 1 222 ? -21.594 -4.236 53.401 1.00 57.44 222 LYS A C 1
ATOM 1713 O O . LYS A 1 222 ? -21.889 -4.273 54.609 1.00 57.44 222 LYS A O 1
#

Mean predicted aligned error: 9.31 Å

Nearest PDB structures (foldseek):
  3o9o-assembly1_B  TM=6.143E-01  e=3.612E+00  Streptococcus agalactiae NEM316
  6tyi-assembly1_D  TM=2.081E-01  e=1.013E+00  Escherichia coli K-12

Secondary structure (DSSP, 8-state):
---HHHHHHHHHHHHHHHTSSSS-HHHHHHHHHHHHHHTTT-SEEEETT-SSS-EEEEHHHHHHHHHHHHHHHHHHHHHHHHHT---SS-HHHHHHT--TTGGGGGGSHHHHHHHHHHHHHHHHHHHHHHHHHHHH--SHHHHHHHHHHHHHHHHHHHHHHHHHHHHH-TTS-HHHHHHHHHHHHHHHHHHHHHHHHHHHHHHHHHHHHHHHHHHHHHHTT-

pLDDT: mean 83.47, std 9.93, range [54.12, 96.75]

Foldseek 3Di:
DDDLVNLLVLQLVLCCVQVVVPPDLVNLQVVLVVLVVVCVPDQWDFDPPDPVDTQIDGNVCSVVLPSVRSSVSVSSSVSQCLAAPDDPDQLVCLVVVPDPVSVSCCSYPSVVVVCVVVVVVVVVVVVVVLVCQVVVDPDPLSNLQVQLVVLQVQLVVLVVCVVCVVVPPPPDDPVVCSSCVVSCCVVSVVVNVVSVVSNVSSVVSNVVSVVVVVVVVVVVVD

Radius of gyration: 24.87 Å; Cα contacts (8 Å, |Δi|>4): 187; chains: 1; bounding box: 54×34×86 Å